Protein AF-B4NRU0-F1 (afdb_monomer_lite)

Radius of gyration: 22.28 Å; chains: 1; bounding box: 94×31×50 Å

Sequence (191 aa):
MWLRQSSGGGVASAGHGGPLRQRPIDAATDCDPRACYDSFCKHWQQAFEIIQHSAPPSHDDVLGVVSHLDYMVTLLLVELHHCNKVSLPAAEASGPPAAPCLEFLLSENLLDKLYEWACTTGRYANAVRLEQLKLYELLVSHSRHQLLCHEPFLRPLLKILASSQGEIFPPDLEKRLVILLNQLRKCRSRY

Foldseek 3Di:
DDDDDDDDDDDDDDDDDDDPDDDPCVVLVPDDLVVLLVLLVVLLVQLVVLLVVPQPHDPVSLVSNLVSLVSNLVSLLSLLVVLVVVPDDDDDDDDRRDSNSVVCCQVVLSLVSLLVSLVSHPVCNLVSLLSSLVSLLSCCVRVPQVLVVGPSNVVSVVVSVVVPPPDDHDPSNVVSVVSSVVSNVVSVVVD

pLDDT: mean 77.24, std 20.52, range [31.0, 97.88]

Organism: Drosophila simulans (NCBI:txid7240)

InterPro domains:
  IPR019384 FHF complex subunit HOOK interacting protein [PF10257] (101-184)
  IPR019384 FHF complex subunit HOOK interacting protein [PTHR21705] (25-184)

Secondary structure (DSSP, 8-state):
------------------------GGGGGG--HHHHHHHHHHHHHHHHHHHHH-SSPPHHHHHHHHHHHHHHHHHHHHHHHHHHHS-S------SS---HHHHHHHHTTHHHHHHHHHTT-GGGHHHHHHHHHHHHHHHHHHHTTGGGG-HHHHHHHHHHHHHTTT----HHHHHHHHHHHHHHHHHHTT-

Structure (mmCIF, N/CA/C/O backbone):
data_AF-B4NRU0-F1
#
_entry.id   AF-B4NRU0-F1
#
loop_
_atom_site.group_PDB
_atom_site.id
_atom_site.type_symbol
_atom_site.label_atom_id
_atom_site.label_alt_id
_atom_site.label_comp_id
_atom_site.label_asym_id
_atom_site.label_entity_id
_atom_site.label_seq_id
_atom_site.pdbx_PDB_ins_code
_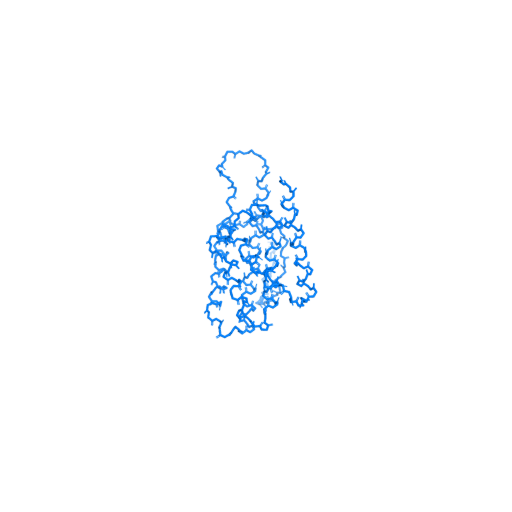atom_site.Cartn_x
_atom_site.Cartn_y
_atom_site.Cartn_z
_atom_site.occupancy
_atom_site.B_iso_or_equiv
_atom_site.auth_seq_id
_atom_site.auth_comp_id
_atom_site.auth_asym_id
_atom_site.auth_atom_id
_atom_site.pdbx_PDB_model_num
ATOM 1 N N . MET A 1 1 ? 77.067 2.730 8.718 1.00 34.84 1 MET A N 1
ATOM 2 C CA . MET A 1 1 ? 76.377 3.595 7.740 1.00 34.84 1 MET A CA 1
ATOM 3 C C . MET A 1 1 ? 74.895 3.256 7.780 1.00 34.84 1 MET A C 1
ATOM 5 O O . MET A 1 1 ? 74.555 2.121 7.498 1.00 34.84 1 MET A O 1
ATOM 9 N N . TRP A 1 2 ? 74.088 4.249 8.166 1.00 38.25 2 TRP A N 1
ATOM 10 C CA . TRP A 1 2 ? 72.630 4.387 8.019 1.00 38.25 2 TRP A CA 1
ATOM 11 C C . TRP A 1 2 ? 71.694 3.489 8.853 1.00 38.25 2 TRP A C 1
ATOM 13 O O . TRP A 1 2 ? 71.519 2.300 8.614 1.00 38.25 2 TRP A O 1
ATOM 23 N N . LEU A 1 3 ? 71.059 4.161 9.825 1.00 32.00 3 LEU A N 1
ATOM 24 C CA . LEU A 1 3 ? 69.886 3.753 10.594 1.00 32.00 3 LEU A CA 1
ATOM 25 C C . LEU A 1 3 ? 68.647 3.616 9.699 1.00 32.00 3 LEU A C 1
ATOM 27 O O . LEU A 1 3 ? 68.447 4.423 8.792 1.00 32.00 3 LEU A O 1
ATOM 31 N N . ARG A 1 4 ? 67.709 2.751 10.106 1.00 38.59 4 ARG A N 1
ATOM 32 C CA . ARG A 1 4 ? 66.280 3.006 9.889 1.00 38.59 4 ARG A CA 1
ATOM 33 C C . ARG A 1 4 ? 65.459 2.636 11.130 1.00 38.59 4 ARG A C 1
ATOM 35 O O . ARG A 1 4 ? 65.103 1.489 11.361 1.00 38.59 4 ARG A O 1
ATOM 42 N N . GLN A 1 5 ? 65.232 3.675 11.930 1.00 38.97 5 GLN A N 1
ATOM 43 C CA . GLN A 1 5 ? 64.077 3.933 12.803 1.00 38.97 5 GLN A CA 1
ATOM 44 C C . GLN A 1 5 ? 62.746 3.640 12.065 1.00 38.97 5 GLN A C 1
ATOM 46 O O . GLN A 1 5 ? 62.714 3.759 10.845 1.00 38.97 5 GLN A O 1
ATOM 51 N N . SER A 1 6 ? 61.588 3.354 12.664 1.00 34.19 6 SER A N 1
ATOM 52 C CA . SER A 1 6 ? 61.132 3.148 14.045 1.00 34.19 6 SER A CA 1
ATOM 53 C C . SER A 1 6 ? 59.662 2.683 13.979 1.00 34.19 6 SER A C 1
ATOM 55 O O . SER A 1 6 ? 58.989 2.897 12.973 1.00 34.19 6 SER A O 1
ATOM 57 N N . SER A 1 7 ? 59.178 2.169 15.113 1.00 35.94 7 SER A N 1
ATOM 58 C CA . SER A 1 7 ? 57.799 2.265 15.620 1.00 35.94 7 SER A CA 1
ATOM 59 C C . SER A 1 7 ? 56.694 1.453 14.941 1.00 35.94 7 SER A C 1
ATOM 61 O O . SER A 1 7 ? 55.926 1.960 14.129 1.00 35.94 7 SER A O 1
ATOM 63 N N . GLY A 1 8 ? 56.508 0.227 15.439 1.00 34.75 8 GLY A N 1
ATOM 64 C CA . GLY A 1 8 ? 55.181 -0.374 15.564 1.00 34.75 8 GLY A CA 1
ATOM 65 C C . GLY A 1 8 ? 54.517 0.132 16.847 1.00 34.75 8 GLY A C 1
ATOM 66 O O . GLY A 1 8 ? 54.960 -0.203 17.943 1.00 34.75 8 GLY A O 1
ATOM 67 N N . GLY A 1 9 ? 53.490 0.969 16.705 1.00 31.00 9 GLY A N 1
ATOM 68 C CA . GLY A 1 9 ? 52.591 1.387 17.783 1.00 31.00 9 GLY A CA 1
ATOM 69 C C . GLY A 1 9 ? 51.234 0.717 17.593 1.00 31.00 9 GLY A C 1
ATOM 70 O O . GLY A 1 9 ? 50.692 0.736 16.491 1.00 31.00 9 GLY A O 1
ATOM 71 N N . GLY A 1 10 ? 50.738 0.061 18.640 1.00 31.47 10 GLY A N 1
ATOM 72 C CA . GLY A 1 10 ? 49.525 -0.747 18.593 1.00 31.47 10 GLY A CA 1
ATOM 73 C C . GLY A 1 10 ? 48.213 -0.017 18.902 1.00 31.47 10 GLY A C 1
ATOM 74 O O . GLY A 1 10 ? 48.148 1.204 18.994 1.00 31.47 10 GLY A O 1
ATOM 75 N N . VAL A 1 11 ? 47.235 -0.882 19.195 1.00 35.06 11 VAL A N 1
ATOM 76 C CA . VAL A 1 11 ? 45.976 -0.701 19.942 1.00 35.06 11 VAL A CA 1
ATOM 77 C C . VAL A 1 11 ? 44.810 -0.016 19.212 1.00 35.06 11 VAL A C 1
ATOM 79 O O . VAL A 1 11 ? 44.842 1.175 18.943 1.00 35.06 11 VAL A O 1
ATOM 82 N N . ALA A 1 12 ? 43.719 -0.762 18.992 1.00 32.97 12 ALA A N 1
ATOM 83 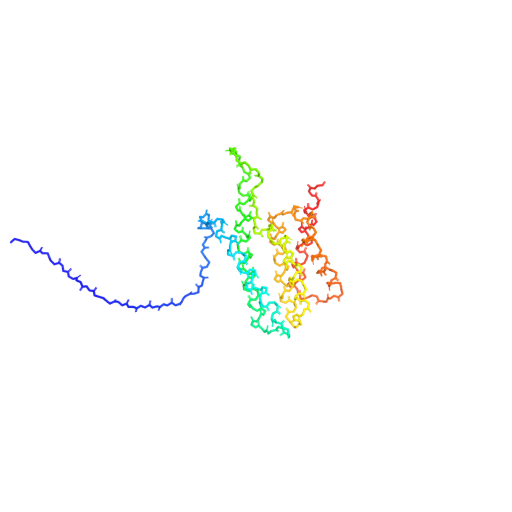C CA . ALA A 1 12 ? 42.468 -0.643 19.764 1.00 32.97 12 ALA A CA 1
ATOM 84 C C . ALA A 1 12 ? 41.243 -1.126 18.966 1.00 32.97 12 ALA A C 1
ATOM 86 O O . ALA A 1 12 ? 40.972 -0.684 17.854 1.00 32.97 12 ALA A O 1
ATOM 87 N N . SER A 1 13 ? 40.477 -2.015 19.598 1.00 43.97 13 SER A N 1
ATOM 88 C CA . SER A 1 13 ? 39.086 -2.310 19.263 1.00 43.97 13 SER A CA 1
ATOM 89 C C . SER A 1 13 ? 38.200 -1.145 19.714 1.00 43.97 13 SER A C 1
ATOM 91 O O . SER A 1 13 ? 38.361 -0.662 20.834 1.00 43.97 13 SER A O 1
ATOM 93 N N . ALA A 1 14 ? 37.252 -0.728 18.877 1.00 34.91 14 ALA A N 1
ATOM 94 C CA . ALA A 1 14 ? 36.105 0.074 19.289 1.00 34.91 14 ALA A CA 1
ATOM 95 C C . ALA A 1 14 ? 34.955 -0.151 18.297 1.00 34.91 14 ALA A C 1
ATOM 97 O O . ALA A 1 14 ? 34.953 0.384 17.190 1.00 34.91 14 ALA A O 1
ATOM 98 N N . GLY A 1 15 ? 33.966 -0.953 18.698 1.00 42.38 15 GLY A N 1
ATOM 99 C CA . GLY A 1 15 ? 32.638 -0.872 18.099 1.00 42.38 15 GLY A CA 1
ATOM 100 C C . GLY A 1 15 ? 32.006 0.469 18.450 1.00 42.38 15 GLY A C 1
ATOM 101 O O . GLY A 1 15 ? 32.271 0.973 19.534 1.00 42.38 15 GLY A O 1
ATOM 102 N N . HIS A 1 16 ? 31.186 1.026 17.563 1.00 36.28 16 HIS A N 1
ATOM 103 C CA . HIS A 1 16 ? 30.182 2.043 17.883 1.00 36.28 16 HIS A CA 1
ATOM 104 C C . HIS A 1 16 ? 29.057 1.954 16.850 1.00 36.28 16 HIS A C 1
ATOM 106 O O . HIS A 1 16 ? 29.268 2.166 15.656 1.00 36.28 16 HIS A O 1
ATOM 112 N N . GLY A 1 17 ? 27.856 1.635 17.338 1.00 45.03 17 GLY A N 1
ATOM 113 C CA . GLY A 1 17 ? 26.619 1.927 16.635 1.00 45.03 17 GLY A CA 1
ATOM 114 C C . GLY A 1 17 ? 26.490 3.437 16.448 1.00 45.03 17 GLY A C 1
ATOM 115 O O . GLY A 1 17 ? 26.715 4.212 17.376 1.00 45.03 17 GLY A O 1
ATOM 116 N N . GLY A 1 18 ? 26.149 3.843 15.230 1.00 32.44 18 GLY A N 1
ATOM 117 C CA . GLY A 1 18 ? 25.827 5.215 14.867 1.00 32.44 18 GLY A CA 1
ATOM 118 C C . GLY A 1 18 ? 24.606 5.223 13.945 1.00 32.44 18 GLY A C 1
ATOM 119 O O . GLY A 1 18 ? 24.399 4.253 13.212 1.00 32.44 18 GLY A O 1
ATOM 120 N N . PRO A 1 19 ? 23.771 6.275 13.999 1.00 39.84 19 PRO A N 1
ATOM 121 C CA . PRO A 1 19 ? 22.494 6.325 13.300 1.00 39.84 19 PRO A CA 1
ATOM 122 C C . PRO A 1 19 ? 22.706 6.286 11.784 1.00 39.84 19 PRO A C 1
ATOM 124 O O . PRO A 1 19 ? 23.656 6.882 11.270 1.00 39.84 19 PRO A O 1
ATOM 127 N N . LEU A 1 20 ? 21.808 5.585 11.083 1.00 47.69 20 LEU A N 1
ATOM 128 C CA . LEU A 1 20 ? 21.742 5.467 9.625 1.00 47.69 20 LEU A CA 1
ATOM 129 C C .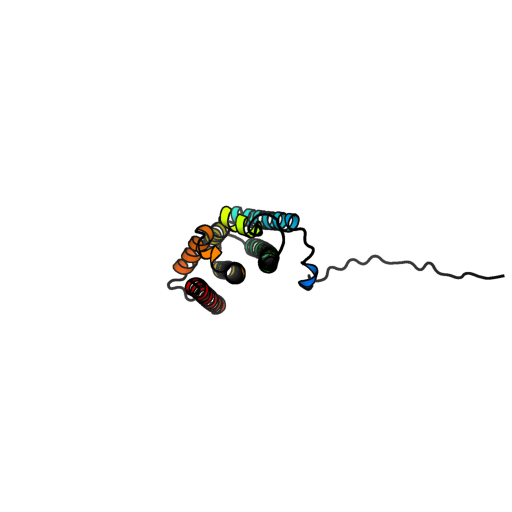 LEU A 1 20 ? 21.683 6.858 8.981 1.00 47.69 20 LEU A C 1
ATOM 131 O O . LEU A 1 20 ? 20.624 7.442 8.762 1.00 47.69 20 LEU A O 1
ATOM 135 N N . ARG A 1 21 ? 22.860 7.411 8.696 1.00 43.97 21 ARG A N 1
ATOM 136 C CA . ARG A 1 21 ? 23.028 8.649 7.954 1.00 43.97 21 ARG A CA 1
ATOM 137 C C . ARG A 1 21 ? 22.712 8.337 6.494 1.00 43.97 21 ARG A C 1
ATOM 139 O O . ARG A 1 21 ? 23.472 7.622 5.843 1.00 43.97 21 ARG A O 1
ATOM 146 N N . GLN A 1 22 ? 21.576 8.850 6.019 1.00 52.84 22 GLN A N 1
ATOM 147 C CA . GLN A 1 22 ? 21.137 8.797 4.624 1.00 52.84 22 GLN A CA 1
ATOM 148 C C . GLN A 1 22 ? 22.321 9.112 3.702 1.00 52.84 22 GLN A C 1
ATOM 150 O O . GLN A 1 22 ? 22.848 10.229 3.700 1.00 52.84 22 GLN A O 1
ATOM 155 N N . ARG A 1 23 ? 22.792 8.094 2.974 1.00 44.03 23 ARG A N 1
ATOM 156 C CA . ARG A 1 23 ? 23.810 8.276 1.940 1.00 44.03 23 ARG A CA 1
ATOM 157 C C . ARG A 1 23 ? 23.182 9.062 0.783 1.00 44.03 23 ARG A C 1
ATOM 159 O O . ARG A 1 23 ? 22.030 8.788 0.446 1.00 44.03 23 ARG A O 1
ATOM 166 N N . PRO A 1 24 ? 23.910 10.019 0.181 1.00 43.22 24 PRO A N 1
ATOM 167 C CA . PRO A 1 24 ? 23.433 10.737 -0.992 1.00 43.22 24 PRO A CA 1
ATOM 168 C C . PRO A 1 24 ? 23.068 9.750 -2.103 1.00 43.22 24 PRO A C 1
ATOM 170 O O . PRO A 1 24 ? 23.788 8.779 -2.341 1.00 43.22 24 PRO A O 1
ATOM 173 N N . ILE A 1 25 ? 21.951 10.030 -2.771 1.00 52.16 25 ILE A N 1
ATOM 174 C CA . ILE A 1 25 ? 21.332 9.236 -3.846 1.00 52.16 25 ILE A CA 1
ATOM 175 C C . ILE A 1 25 ? 22.312 8.944 -5.004 1.00 52.16 25 ILE A C 1
ATOM 177 O O . ILE A 1 25 ? 22.124 7.978 -5.736 1.00 52.16 25 ILE A O 1
ATOM 181 N N . ASP A 1 26 ? 23.408 9.697 -5.120 1.00 43.38 26 ASP A N 1
ATOM 182 C CA . ASP A 1 26 ? 24.428 9.531 -6.163 1.00 43.38 26 ASP A CA 1
ATOM 183 C C . ASP A 1 26 ? 25.183 8.186 -6.105 1.00 43.38 26 ASP A C 1
ATOM 185 O O . ASP A 1 26 ? 25.704 7.730 -7.120 1.00 43.38 26 ASP A O 1
ATOM 189 N N . ALA A 1 27 ? 25.202 7.505 -4.951 1.00 44.69 27 ALA A N 1
ATOM 190 C CA . ALA A 1 27 ? 25.769 6.156 -4.820 1.00 44.69 27 ALA A CA 1
ATOM 191 C C . ALA A 1 27 ? 24.772 5.023 -5.153 1.00 44.69 27 ALA A C 1
ATOM 193 O O . ALA A 1 27 ? 25.169 3.863 -5.207 1.00 44.69 27 ALA A O 1
ATOM 194 N N . ALA A 1 28 ? 23.483 5.331 -5.350 1.00 50.19 28 ALA A N 1
ATOM 195 C CA . ALA A 1 28 ? 22.441 4.331 -5.619 1.00 50.19 28 ALA A CA 1
ATOM 196 C C . ALA A 1 28 ? 22.407 3.862 -7.086 1.00 50.19 28 ALA A C 1
ATOM 198 O O . ALA A 1 28 ? 21.690 2.920 -7.416 1.00 50.19 28 ALA A O 1
ATOM 199 N N . THR A 1 29 ? 23.194 4.496 -7.958 1.00 53.91 29 THR A N 1
ATOM 200 C CA . THR A 1 29 ? 23.280 4.164 -9.388 1.00 53.91 29 THR A CA 1
ATOM 201 C C . THR A 1 29 ? 24.030 2.857 -9.689 1.00 53.91 29 THR A C 1
ATOM 203 O O . THR A 1 29 ? 24.015 2.426 -10.835 1.00 53.91 29 THR A O 1
ATOM 206 N N . ASP A 1 30 ? 24.636 2.219 -8.678 1.00 56.62 30 ASP A N 1
ATOM 207 C CA . ASP A 1 30 ? 25.422 0.972 -8.792 1.00 56.62 30 ASP A CA 1
ATOM 208 C C . ASP A 1 30 ? 24.792 -0.229 -8.052 1.00 56.62 30 ASP A C 1
ATOM 210 O O . ASP A 1 30 ? 25.444 -1.247 -7.809 1.00 56.62 30 ASP A O 1
ATOM 214 N N . CYS A 1 31 ? 23.522 -0.141 -7.645 1.00 65.00 31 CYS A N 1
ATOM 215 C CA . CYS A 1 31 ? 22.842 -1.290 -7.048 1.00 65.00 31 CYS A CA 1
ATOM 216 C C . CYS A 1 31 ? 22.443 -2.313 -8.121 1.00 65.00 31 CYS A C 1
ATOM 218 O O . CYS A 1 31 ? 21.756 -1.970 -9.081 1.00 65.00 31 CYS A O 1
ATOM 220 N N . ASP A 1 32 ? 22.829 -3.579 -7.918 1.00 82.12 32 ASP A N 1
ATOM 221 C CA . ASP A 1 32 ? 22.379 -4.708 -8.739 1.00 82.12 32 ASP A CA 1
ATOM 222 C C . ASP A 1 32 ? 20.834 -4.781 -8.746 1.00 82.12 32 ASP A C 1
ATOM 224 O O . ASP A 1 32 ? 20.235 -5.017 -7.688 1.00 82.12 32 ASP A O 1
ATOM 228 N N . PRO A 1 33 ? 20.168 -4.607 -9.909 1.00 81.75 33 PRO A N 1
ATOM 229 C CA . PRO A 1 33 ? 18.709 -4.636 -10.008 1.00 81.75 33 PRO A CA 1
ATOM 230 C C . PRO A 1 33 ? 18.095 -5.943 -9.499 1.00 81.75 33 PRO A C 1
ATOM 232 O O . PRO A 1 33 ? 17.006 -5.931 -8.922 1.00 81.75 33 PRO A O 1
ATOM 235 N N . ARG A 1 34 ? 18.803 -7.071 -9.666 1.00 85.81 34 ARG A N 1
ATOM 236 C CA . ARG A 1 34 ? 18.356 -8.381 -9.175 1.00 85.81 34 ARG A CA 1
ATOM 237 C C . ARG A 1 34 ? 18.328 -8.397 -7.648 1.00 85.81 34 ARG A C 1
ATOM 239 O O . ARG A 1 34 ? 17.326 -8.789 -7.056 1.00 85.81 34 ARG A O 1
ATOM 246 N N . ALA A 1 35 ? 19.390 -7.902 -7.014 1.00 89.19 35 ALA A N 1
ATOM 247 C CA . ALA A 1 35 ? 19.468 -7.787 -5.562 1.00 89.19 35 ALA A CA 1
ATOM 248 C C . ALA A 1 35 ? 18.417 -6.818 -4.988 1.00 89.19 35 ALA A C 1
ATOM 250 O O . ALA A 1 35 ? 17.847 -7.100 -3.932 1.00 89.19 35 ALA A O 1
ATOM 251 N N . CYS A 1 36 ? 18.121 -5.706 -5.677 1.00 90.56 36 CYS A N 1
ATOM 252 C CA . CYS A 1 36 ? 17.043 -4.790 -5.287 1.00 90.56 36 CYS A CA 1
ATOM 253 C C . CYS A 1 36 ? 15.682 -5.492 -5.267 1.00 90.56 36 CYS A C 1
ATOM 255 O O . CYS A 1 36 ? 14.964 -5.400 -4.269 1.00 90.56 36 CYS A O 1
ATOM 257 N N . TYR A 1 37 ? 15.359 -6.229 -6.331 1.00 92.19 37 TYR A N 1
ATOM 258 C CA . TYR A 1 37 ? 14.120 -6.996 -6.423 1.00 92.19 37 TYR A CA 1
ATOM 259 C C . TYR A 1 37 ? 14.016 -8.075 -5.337 1.00 92.19 37 TYR A C 1
ATOM 261 O O . TYR A 1 37 ? 13.003 -8.167 -4.641 1.00 92.19 37 TYR A O 1
ATOM 269 N N . ASP A 1 38 ? 15.080 -8.851 -5.125 1.00 94.00 38 ASP A N 1
ATOM 270 C CA . ASP A 1 38 ? 15.093 -9.892 -4.095 1.00 94.00 38 ASP A CA 1
ATOM 271 C C . ASP A 1 38 ? 14.919 -9.288 -2.689 1.00 94.00 38 ASP A C 1
ATOM 273 O O . ASP A 1 38 ? 14.222 -9.851 -1.842 1.00 94.00 38 ASP A O 1
ATOM 277 N N . SER A 1 39 ? 15.523 -8.122 -2.432 1.00 95.81 39 SER A N 1
ATOM 278 C CA . SER A 1 39 ? 15.346 -7.388 -1.174 1.00 95.81 39 SER A CA 1
ATOM 279 C C . SER A 1 39 ? 13.917 -6.873 -1.009 1.00 95.81 39 SER A C 1
ATOM 281 O O . SER A 1 39 ? 13.371 -6.936 0.092 1.00 95.81 39 SER A O 1
ATOM 283 N N . PHE A 1 40 ? 13.295 -6.397 -2.089 1.00 95.62 40 PHE A N 1
ATOM 284 C CA . PHE A 1 40 ? 11.908 -5.937 -2.083 1.00 95.62 40 PHE A CA 1
ATOM 285 C C . PHE A 1 40 ? 10.955 -7.079 -1.716 1.00 95.62 40 PHE A C 1
ATOM 287 O O . PHE A 1 40 ? 10.137 -6.936 -0.806 1.00 95.62 40 PHE A O 1
ATOM 294 N N . CYS A 1 41 ? 11.133 -8.241 -2.350 1.00 96.44 41 CYS A N 1
ATOM 295 C CA . CYS A 1 41 ? 10.353 -9.444 -2.063 1.00 96.44 41 CYS A CA 1
ATOM 296 C C . CYS A 1 41 ? 10.517 -9.898 -0.607 1.00 96.44 41 CYS A C 1
ATOM 298 O O . CYS A 1 41 ? 9.530 -10.223 0.050 1.00 96.44 41 CYS A O 1
ATOM 300 N N . LYS A 1 42 ? 11.748 -9.875 -0.074 1.00 97.38 42 LYS A N 1
ATOM 301 C CA . LYS A 1 42 ? 12.025 -10.238 1.327 1.00 97.38 42 LYS A CA 1
ATOM 302 C C . LYS A 1 42 ? 11.355 -9.292 2.317 1.00 97.38 42 LYS A C 1
ATOM 304 O O . LYS A 1 42 ? 10.760 -9.762 3.280 1.00 97.38 42 LYS A O 1
ATOM 309 N N . HIS A 1 43 ? 11.419 -7.981 2.089 1.00 97.56 43 HIS A N 1
ATOM 310 C CA . HIS A 1 43 ? 10.748 -7.024 2.970 1.00 97.56 43 HIS A CA 1
ATOM 311 C C . HIS A 1 43 ? 9.232 -7.183 2.943 1.00 97.56 43 HIS A C 1
ATOM 313 O O . HIS A 1 43 ? 8.608 -7.139 4.002 1.00 97.56 43 HIS A O 1
ATOM 319 N N . TRP A 1 44 ? 8.648 -7.439 1.768 1.00 97.38 44 TRP A N 1
ATOM 320 C CA . TRP A 1 44 ? 7.230 -7.766 1.700 1.00 97.38 44 TRP A CA 1
ATOM 321 C C . TRP A 1 44 ? 6.907 -9.047 2.471 1.00 97.38 44 TRP A C 1
ATOM 323 O O . TRP A 1 44 ? 5.960 -9.060 3.251 1.00 97.38 44 TRP A O 1
ATOM 333 N N . GLN A 1 45 ? 7.697 -10.107 2.290 1.00 97.75 45 GLN A N 1
ATOM 334 C CA . GLN A 1 45 ? 7.497 -11.366 3.001 1.00 97.75 45 GLN A CA 1
ATOM 335 C C . GLN A 1 45 ? 7.510 -11.152 4.522 1.00 97.75 45 GLN A C 1
ATOM 337 O O . GLN A 1 45 ? 6.586 -11.587 5.200 1.00 97.75 45 GLN A O 1
ATOM 342 N N . GLN A 1 46 ? 8.501 -10.428 5.045 1.00 97.88 46 GLN A N 1
ATOM 343 C CA . GLN A 1 46 ? 8.611 -10.129 6.476 1.00 97.88 46 GLN A CA 1
ATOM 344 C C . GLN A 1 46 ? 7.425 -9.299 6.987 1.00 97.88 46 GLN A C 1
ATOM 346 O O . GLN A 1 46 ? 6.847 -9.616 8.025 1.00 97.88 46 GLN A O 1
ATOM 351 N N . ALA A 1 47 ? 7.016 -8.266 6.244 1.00 96.62 47 ALA A N 1
ATOM 352 C CA . ALA A 1 47 ? 5.830 -7.483 6.580 1.00 96.62 47 ALA A CA 1
ATOM 353 C C . ALA A 1 47 ? 4.565 -8.354 6.591 1.00 96.62 47 ALA A C 1
ATOM 355 O O . ALA A 1 47 ? 3.745 -8.255 7.501 1.00 96.62 47 ALA A O 1
ATOM 356 N N . PHE A 1 48 ? 4.413 -9.227 5.596 1.00 96.50 48 PHE A N 1
ATOM 357 C CA . PHE A 1 48 ? 3.242 -10.079 5.457 1.00 96.50 48 PHE A CA 1
ATOM 358 C C . PHE A 1 48 ? 3.182 -11.169 6.532 1.00 96.50 48 PHE A C 1
ATOM 360 O O . PHE A 1 48 ? 2.105 -11.448 7.052 1.00 96.50 48 PHE A O 1
ATOM 367 N N . GLU A 1 49 ? 4.326 -11.723 6.935 1.00 97.12 49 GLU A N 1
ATOM 368 C CA . GLU A 1 49 ? 4.418 -12.629 8.082 1.00 97.12 49 GLU A CA 1
ATOM 369 C C . GLU A 1 49 ? 3.917 -11.944 9.361 1.00 97.12 49 GLU A C 1
ATOM 371 O O . GLU A 1 49 ? 3.102 -12.525 10.078 1.00 97.12 49 GLU A O 1
ATOM 376 N N . ILE A 1 50 ? 4.302 -10.687 9.617 1.00 96.31 50 ILE A N 1
ATOM 377 C CA . ILE A 1 50 ? 3.772 -9.918 10.756 1.00 96.31 50 ILE A CA 1
ATOM 378 C C . ILE A 1 50 ? 2.256 -9.726 10.612 1.00 96.31 50 ILE A C 1
ATOM 380 O O . ILE A 1 50 ? 1.511 -10.006 11.551 1.00 96.31 50 ILE A O 1
ATOM 384 N N . ILE A 1 51 ? 1.776 -9.308 9.435 1.00 95.19 51 ILE A N 1
ATOM 385 C CA . ILE A 1 51 ? 0.345 -9.098 9.140 1.00 95.19 51 ILE A CA 1
ATOM 386 C C . ILE A 1 51 ? -0.490 -10.350 9.441 1.00 95.19 51 ILE A C 1
ATOM 388 O O . ILE A 1 51 ? -1.560 -10.246 10.036 1.00 95.19 51 ILE A O 1
ATOM 392 N N . GLN A 1 52 ? -0.005 -11.533 9.062 1.00 93.94 52 GLN A N 1
ATOM 393 C CA . GLN A 1 52 ? -0.735 -12.791 9.241 1.00 93.94 52 GLN A CA 1
ATOM 394 C C . GLN A 1 52 ? -0.822 -13.250 10.701 1.00 93.94 52 GLN A C 1
ATOM 396 O O . GLN A 1 52 ? -1.784 -13.925 11.066 1.00 93.94 52 GLN A O 1
ATOM 401 N N . HIS A 1 53 ? 0.156 -12.892 11.535 1.00 91.75 53 HIS A N 1
ATOM 402 C CA . HIS A 1 53 ? 0.231 -13.348 12.926 1.00 91.75 53 HIS A CA 1
ATOM 403 C C . HIS A 1 53 ? -0.256 -12.302 13.942 1.00 91.75 53 HIS A C 1
ATOM 405 O O . HIS A 1 53 ? -0.300 -12.585 15.139 1.00 91.75 53 HIS A O 1
ATOM 411 N N . SER A 1 54 ? -0.653 -11.110 13.489 1.00 82.81 54 SER A N 1
ATOM 412 C CA . SER A 1 54 ? -1.007 -9.981 14.352 1.00 82.81 54 SER A CA 1
ATOM 413 C C . SER A 1 54 ? -2.527 -9.756 14.419 1.00 82.81 54 SER A C 1
ATOM 415 O O . SER A 1 54 ? -3.112 -9.015 13.631 1.00 82.81 54 SER A O 1
ATOM 417 N N . ALA A 1 55 ? -3.197 -10.397 15.390 1.00 84.31 55 ALA A N 1
ATOM 418 C CA . ALA A 1 55 ? -4.636 -10.222 15.629 1.00 84.31 55 ALA A CA 1
ATOM 419 C C . ALA A 1 55 ? -5.013 -10.294 17.133 1.00 84.31 55 ALA A C 1
ATOM 421 O O . ALA A 1 55 ? -5.124 -11.397 17.674 1.00 84.31 55 ALA A O 1
ATOM 422 N N . PRO A 1 56 ? -5.272 -9.151 17.813 1.00 84.94 56 PRO A N 1
ATOM 423 C CA . PRO A 1 56 ? -5.108 -7.772 17.338 1.00 84.94 56 PRO A CA 1
ATOM 424 C C . PRO A 1 56 ? -3.623 -7.365 17.267 1.00 84.94 56 PRO A C 1
ATOM 426 O O . PRO A 1 56 ? -2.834 -7.821 18.096 1.00 84.94 56 PRO A O 1
ATOM 429 N N . PRO A 1 57 ? -3.230 -6.489 16.327 1.00 90.75 57 PRO A N 1
ATOM 430 C CA . PRO A 1 57 ? -1.840 -6.069 16.196 1.00 90.75 57 PRO A CA 1
ATOM 431 C C . PRO A 1 57 ? -1.376 -5.210 17.376 1.00 90.75 57 PRO A C 1
ATOM 433 O O . PRO A 1 57 ? -2.060 -4.280 17.823 1.00 90.75 57 PRO A O 1
ATOM 436 N N . SER A 1 58 ? -0.180 -5.519 17.873 1.00 93.44 58 SER A N 1
ATOM 437 C CA . SER A 1 58 ? 0.525 -4.728 18.876 1.00 93.44 58 SER A CA 1
ATOM 438 C C . SER A 1 58 ? 1.154 -3.473 18.258 1.00 93.44 58 SER A C 1
ATOM 440 O O . SER A 1 58 ? 1.139 -3.259 17.047 1.00 93.44 58 SER A O 1
ATOM 442 N N . HIS A 1 59 ? 1.697 -2.597 19.106 1.00 93.50 59 HIS A N 1
ATOM 443 C CA . HIS A 1 59 ? 2.448 -1.428 18.635 1.00 93.50 59 HIS A CA 1
ATOM 444 C C . HIS A 1 59 ? 3.664 -1.837 17.798 1.00 93.50 59 HIS A C 1
ATOM 446 O O . HIS A 1 59 ? 3.929 -1.243 16.755 1.00 93.50 59 HIS A O 1
ATOM 452 N N . ASP A 1 60 ? 4.371 -2.867 18.256 1.00 95.06 60 ASP A N 1
ATOM 453 C CA . ASP A 1 60 ? 5.616 -3.318 17.647 1.00 95.06 60 ASP A CA 1
ATOM 454 C C . ASP A 1 60 ? 5.352 -4.014 16.309 1.00 95.06 60 ASP A C 1
ATOM 456 O O . ASP A 1 60 ? 6.116 -3.816 15.369 1.00 95.06 60 ASP A O 1
ATOM 460 N N . ASP A 1 61 ? 4.218 -4.713 16.176 1.00 95.12 61 ASP A N 1
ATOM 461 C CA . ASP A 1 61 ? 3.773 -5.272 14.893 1.00 95.12 61 ASP A CA 1
ATOM 462 C C . ASP A 1 61 ? 3.549 -4.161 13.862 1.00 95.12 61 ASP A C 1
ATOM 464 O O . ASP A 1 61 ? 4.024 -4.243 12.728 1.00 95.12 61 ASP A O 1
ATOM 468 N N . VAL A 1 62 ? 2.868 -3.080 14.264 1.00 94.69 62 VAL A N 1
ATOM 469 C CA . VAL A 1 62 ? 2.613 -1.943 13.372 1.00 94.69 62 VAL A CA 1
ATOM 470 C C . VAL A 1 62 ? 3.914 -1.267 12.958 1.00 94.69 62 VAL A C 1
ATOM 472 O O . VAL A 1 62 ? 4.108 -1.001 11.772 1.00 94.69 62 VAL A O 1
ATOM 475 N N . LEU A 1 63 ? 4.824 -1.026 13.903 1.00 94.56 63 LEU A N 1
ATOM 476 C CA . LEU A 1 63 ? 6.136 -0.463 13.590 1.00 94.56 63 LEU A CA 1
ATOM 477 C C . LEU A 1 63 ? 6.961 -1.377 12.679 1.00 94.56 63 LEU A C 1
ATOM 479 O O . LEU A 1 63 ? 7.624 -0.880 11.770 1.00 94.56 63 LEU A O 1
ATOM 483 N N . GLY A 1 64 ? 6.907 -2.692 12.893 1.00 95.69 64 GLY A N 1
ATOM 484 C CA . GLY A 1 64 ? 7.590 -3.675 12.058 1.00 95.69 64 GLY A CA 1
ATOM 485 C C . GLY A 1 64 ? 7.112 -3.619 10.609 1.00 95.69 64 GLY A C 1
ATOM 486 O O . GLY A 1 64 ? 7.929 -3.496 9.695 1.00 95.69 64 GLY A O 1
ATOM 487 N N . VAL A 1 65 ? 5.793 -3.615 10.394 1.00 95.56 65 VAL A N 1
ATOM 488 C CA . VAL A 1 65 ? 5.211 -3.488 9.049 1.00 95.56 65 VAL A CA 1
ATOM 489 C C . VAL A 1 65 ? 5.591 -2.153 8.410 1.00 95.56 65 VAL A C 1
ATOM 491 O O . VAL A 1 65 ? 6.077 -2.146 7.283 1.00 95.56 65 VAL A O 1
ATOM 494 N N . VAL A 1 66 ? 5.432 -1.028 9.118 1.00 93.38 66 VAL A N 1
ATOM 495 C CA . VAL A 1 66 ? 5.777 0.306 8.588 1.00 93.38 66 VAL A CA 1
ATOM 496 C C . VAL A 1 66 ? 7.255 0.396 8.201 1.00 93.38 66 VAL A C 1
ATOM 498 O O . VAL A 1 66 ? 7.570 0.867 7.113 1.00 93.38 66 VAL A O 1
ATOM 501 N N . SER A 1 67 ? 8.154 -0.131 9.033 1.00 95.19 67 SER A N 1
ATOM 502 C CA . SER A 1 67 ? 9.593 -0.173 8.748 1.00 95.19 67 SER A CA 1
ATOM 503 C C . SER A 1 67 ? 9.898 -0.943 7.459 1.00 95.19 67 SER A C 1
ATOM 505 O O . SER A 1 67 ? 10.621 -0.461 6.586 1.00 95.19 67 SER A O 1
ATOM 507 N N . HIS A 1 68 ? 9.296 -2.123 7.280 1.00 95.25 68 HIS A N 1
ATOM 508 C CA . HIS A 1 68 ? 9.453 -2.893 6.047 1.00 95.25 68 HIS A CA 1
ATOM 509 C C . HIS A 1 68 ? 8.867 -2.181 4.822 1.00 95.25 68 HIS A C 1
ATOM 511 O O . HIS A 1 68 ? 9.481 -2.217 3.753 1.00 95.25 68 HIS A O 1
ATOM 517 N N . LEU A 1 69 ? 7.740 -1.481 4.974 1.00 93.69 69 LEU A N 1
ATOM 518 C CA . LEU A 1 69 ? 7.172 -0.656 3.908 1.00 93.69 69 LEU A CA 1
ATOM 519 C C . LEU A 1 69 ? 8.097 0.503 3.520 1.00 93.69 69 LEU A C 1
ATOM 521 O O . LEU A 1 69 ? 8.257 0.754 2.328 1.00 93.69 69 LEU A O 1
ATOM 525 N N . ASP A 1 70 ? 8.764 1.158 4.471 1.00 92.06 70 ASP A N 1
ATOM 526 C CA . ASP A 1 70 ? 9.733 2.225 4.179 1.00 92.06 70 ASP A CA 1
ATOM 527 C C . ASP A 1 70 ? 10.924 1.711 3.349 1.00 92.06 70 ASP A C 1
ATOM 529 O O . ASP A 1 70 ? 11.358 2.358 2.384 1.00 92.06 70 ASP A O 1
ATOM 533 N N . TYR A 1 71 ? 11.431 0.513 3.662 1.00 93.69 71 TYR A N 1
ATOM 534 C CA . TYR A 1 71 ? 12.464 -0.132 2.846 1.00 93.69 71 TYR A CA 1
ATOM 535 C C . TYR A 1 71 ? 11.952 -0.473 1.442 1.00 93.69 71 TYR A C 1
ATOM 537 O O . TYR A 1 71 ? 12.626 -0.178 0.453 1.00 93.69 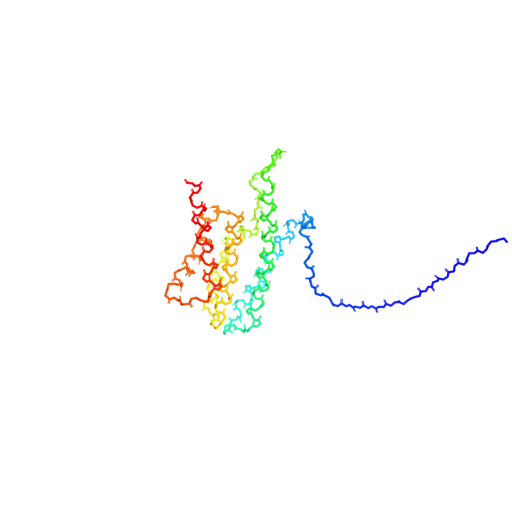71 TYR A O 1
ATOM 545 N N . MET A 1 72 ? 10.744 -1.034 1.330 1.00 94.31 72 MET A N 1
ATOM 546 C CA . MET A 1 72 ? 10.109 -1.325 0.039 1.00 94.31 72 MET A CA 1
ATOM 547 C C . MET A 1 72 ? 9.917 -0.064 -0.810 1.00 94.31 72 MET A C 1
ATOM 549 O O . MET A 1 72 ? 10.219 -0.070 -2.001 1.00 94.31 72 MET A O 1
ATOM 553 N N . VAL A 1 73 ? 9.461 1.030 -0.199 1.00 91.69 73 VAL A N 1
ATOM 554 C CA . VAL A 1 73 ? 9.298 2.337 -0.847 1.00 91.69 73 VAL A CA 1
ATOM 555 C C . VAL A 1 73 ? 10.636 2.859 -1.362 1.00 91.69 73 VAL A C 1
ATOM 557 O O . VAL A 1 73 ? 10.710 3.351 -2.487 1.00 91.69 73 VAL A O 1
ATOM 560 N N . THR A 1 74 ? 11.703 2.721 -0.573 1.00 91.50 74 THR A N 1
ATOM 561 C CA . THR A 1 74 ? 13.054 3.126 -0.983 1.00 91.50 74 THR A CA 1
ATOM 562 C C . THR A 1 74 ? 13.518 2.343 -2.213 1.00 91.50 74 THR A C 1
ATOM 564 O O . THR A 1 74 ? 14.016 2.938 -3.166 1.00 91.50 74 THR A O 1
ATOM 567 N N . LEU A 1 75 ? 13.309 1.023 -2.228 1.00 91.94 75 LEU A N 1
ATOM 568 C CA . LEU A 1 75 ? 13.670 0.160 -3.357 1.00 91.94 75 LEU A CA 1
ATOM 569 C C . LEU A 1 75 ? 12.843 0.475 -4.614 1.00 91.94 75 LEU A C 1
ATOM 571 O O . LEU A 1 75 ? 13.412 0.609 -5.697 1.00 91.94 75 LEU A O 1
ATOM 575 N N . LEU A 1 76 ? 11.530 0.687 -4.467 1.00 89.62 76 LEU A N 1
ATOM 576 C CA . LEU A 1 76 ? 10.657 1.141 -5.558 1.00 89.62 76 LEU A CA 1
ATOM 577 C C . LEU A 1 76 ? 11.106 2.488 -6.121 1.00 89.62 76 LEU A C 1
ATOM 579 O O . LEU A 1 76 ? 11.097 2.683 -7.331 1.00 89.62 76 LEU A O 1
ATOM 583 N N . LEU A 1 77 ? 11.509 3.429 -5.267 1.00 88.56 77 LEU A N 1
ATOM 584 C CA . LEU A 1 77 ? 11.970 4.737 -5.719 1.00 88.56 77 LEU A CA 1
ATOM 585 C C . LEU A 1 77 ? 13.246 4.626 -6.560 1.00 88.56 77 LEU A C 1
ATOM 587 O O . LEU A 1 77 ? 13.356 5.293 -7.588 1.00 88.56 77 LEU A O 1
ATOM 591 N N . VAL A 1 78 ? 14.183 3.769 -6.144 1.00 87.44 78 VAL A N 1
ATOM 592 C CA . VAL A 1 78 ? 15.407 3.478 -6.905 1.00 87.44 78 VAL A CA 1
ATOM 593 C C . VAL A 1 78 ? 15.057 2.877 -8.270 1.00 87.44 78 VAL A C 1
ATOM 595 O O . VAL A 1 78 ? 15.520 3.390 -9.289 1.00 87.44 78 VAL A O 1
ATOM 598 N N . GLU A 1 79 ? 14.193 1.858 -8.309 1.00 87.19 79 GLU A N 1
ATOM 599 C CA . GLU A 1 79 ? 13.740 1.223 -9.555 1.00 87.19 79 GLU A CA 1
ATOM 600 C C . GLU A 1 79 ? 13.070 2.232 -10.497 1.00 87.19 79 GLU A C 1
ATOM 602 O O . GLU A 1 79 ? 13.495 2.406 -11.640 1.00 87.19 7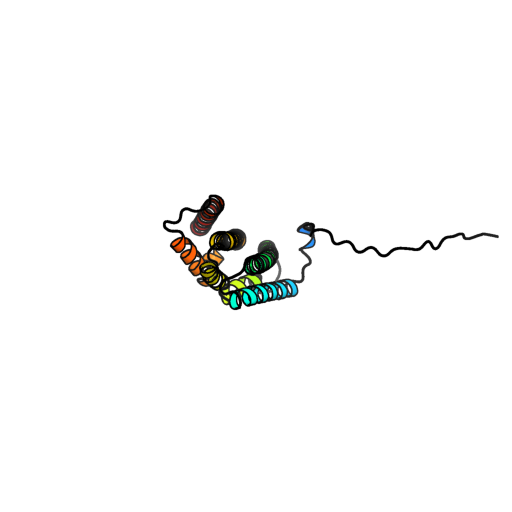9 GLU A O 1
ATOM 607 N N . LEU A 1 80 ? 12.070 2.967 -10.009 1.00 83.94 80 LEU A N 1
ATOM 608 C CA . LEU A 1 80 ? 11.310 3.911 -10.826 1.00 83.94 80 LEU A CA 1
ATOM 609 C C . LEU A 1 80 ? 12.167 5.084 -11.312 1.00 83.94 80 LEU A C 1
ATOM 611 O O . LEU A 1 80 ? 11.936 5.615 -12.401 1.00 83.94 80 LEU A O 1
ATOM 615 N N . HIS A 1 81 ? 13.169 5.501 -10.540 1.00 82.06 81 HIS A N 1
ATOM 616 C CA . HIS A 1 81 ? 14.126 6.511 -10.977 1.00 82.06 81 HIS A CA 1
ATOM 617 C C . HIS A 1 81 ? 15.036 5.989 -12.101 1.00 82.06 81 HIS A C 1
ATOM 619 O O . HIS A 1 81 ? 15.292 6.721 -13.060 1.00 82.06 81 HIS A O 1
ATOM 625 N N . HIS A 1 82 ? 15.472 4.726 -12.038 1.00 76.88 82 HIS A N 1
ATOM 626 C CA . HIS A 1 82 ? 16.229 4.090 -13.118 1.00 76.88 82 HIS A CA 1
ATOM 627 C C . HIS A 1 82 ? 15.381 3.919 -14.385 1.00 76.88 82 HIS A C 1
ATOM 629 O O . HIS A 1 82 ? 15.811 4.351 -15.455 1.00 76.88 82 HIS A O 1
ATOM 635 N N . CYS A 1 83 ? 14.148 3.416 -14.278 1.00 73.31 83 CYS A N 1
ATOM 636 C CA . CYS A 1 83 ? 13.243 3.269 -15.425 1.00 73.31 83 CYS A CA 1
ATOM 637 C C . CYS A 1 83 ? 12.942 4.615 -16.115 1.00 73.31 83 CYS A C 1
ATOM 639 O O . CYS A 1 83 ? 12.931 4.699 -17.344 1.00 73.31 83 CYS A O 1
ATOM 641 N N . ASN A 1 84 ? 12.768 5.694 -15.343 1.00 68.56 84 ASN A N 1
ATOM 642 C CA . ASN A 1 84 ? 12.544 7.035 -15.893 1.00 68.56 84 ASN A CA 1
ATOM 643 C C . ASN A 1 84 ? 13.793 7.630 -16.578 1.00 68.56 84 ASN A C 1
ATOM 645 O O . ASN A 1 84 ? 13.652 8.410 -17.520 1.00 68.56 84 ASN A O 1
ATOM 649 N N . LYS A 1 85 ? 15.010 7.263 -16.149 1.00 56.34 85 LYS A N 1
ATOM 650 C CA . LYS A 1 85 ? 16.273 7.704 -16.777 1.00 56.34 85 LYS A CA 1
ATOM 651 C C . LYS A 1 85 ? 16.608 6.964 -18.073 1.00 56.34 85 LYS A C 1
ATOM 653 O O . LYS A 1 85 ? 17.231 7.554 -18.948 1.00 56.34 85 LYS A O 1
ATOM 658 N N . VAL A 1 86 ? 16.177 5.709 -18.218 1.00 52.31 86 VAL A N 1
ATOM 659 C CA . VAL A 1 86 ? 16.427 4.870 -19.412 1.00 52.31 86 VAL A CA 1
ATOM 660 C C . VAL A 1 86 ? 15.627 5.344 -20.645 1.00 52.31 86 VAL A C 1
ATOM 662 O O . VAL A 1 86 ? 15.852 4.891 -21.762 1.00 52.31 86 VAL A O 1
ATOM 665 N N . SER A 1 87 ? 14.743 6.332 -20.489 1.00 45.19 87 SER A N 1
ATOM 666 C CA . SER A 1 87 ? 13.925 6.893 -21.571 1.00 45.19 87 SER A CA 1
ATOM 667 C C . SER A 1 87 ? 14.630 7.984 -22.409 1.00 45.19 87 SER A C 1
ATOM 669 O O . SER A 1 87 ? 13.996 8.984 -22.716 1.00 45.19 87 SER A O 1
ATOM 671 N N . LEU A 1 88 ? 15.910 7.845 -22.786 1.00 33.00 88 LEU A N 1
ATOM 672 C CA . LEU A 1 88 ? 16.589 8.677 -23.811 1.00 33.00 88 LEU A CA 1
ATOM 673 C C . LEU A 1 88 ? 17.680 7.847 -24.542 1.00 33.00 88 LEU A C 1
ATOM 675 O O . LEU A 1 88 ? 18.247 6.943 -23.938 1.00 33.00 88 LEU A O 1
ATOM 679 N N . PRO A 1 89 ? 17.936 8.086 -25.846 1.00 47.81 89 PRO A N 1
ATOM 680 C CA . PRO A 1 89 ? 17.815 7.048 -26.877 1.00 47.81 89 PRO A CA 1
ATOM 681 C C . PRO A 1 89 ? 19.129 6.389 -27.337 1.00 47.81 89 PRO A C 1
ATOM 683 O O . PRO A 1 89 ? 20.210 6.949 -27.182 1.00 47.81 89 PRO A O 1
ATOM 686 N N . ALA A 1 90 ? 18.938 5.278 -28.064 1.00 45.03 90 ALA A N 1
ATOM 687 C CA . ALA A 1 90 ? 19.855 4.577 -28.975 1.00 45.03 90 ALA A CA 1
ATOM 688 C C . ALA A 1 90 ? 20.697 3.436 -28.380 1.00 45.03 90 ALA A C 1
ATOM 690 O O . ALA A 1 90 ? 21.859 3.613 -28.037 1.00 45.03 90 ALA A O 1
ATOM 691 N N . ALA A 1 91 ? 20.114 2.235 -28.350 1.00 38.41 91 ALA A N 1
ATOM 692 C CA . ALA A 1 91 ? 20.573 1.089 -29.146 1.00 38.41 91 ALA A CA 1
ATOM 693 C C . ALA A 1 91 ? 19.888 -0.191 -28.641 1.00 38.41 91 ALA A C 1
ATOM 695 O O . ALA A 1 91 ? 20.118 -0.625 -27.519 1.00 38.41 91 ALA A O 1
ATOM 696 N N . GLU A 1 92 ? 19.051 -0.781 -29.495 1.00 45.88 92 GLU A N 1
ATOM 697 C CA . GLU A 1 92 ? 18.999 -2.232 -29.711 1.00 45.88 92 GLU A CA 1
ATOM 698 C C . GLU A 1 92 ? 19.092 -3.150 -28.464 1.00 45.88 92 GLU A C 1
ATOM 700 O O . GLU A 1 92 ? 20.022 -3.944 -28.354 1.00 45.88 92 GLU A O 1
ATOM 705 N N . ALA A 1 93 ? 18.117 -3.109 -27.545 1.00 41.72 93 ALA A N 1
ATOM 706 C CA . ALA A 1 93 ? 17.816 -4.247 -26.661 1.00 41.72 93 ALA A CA 1
ATOM 707 C C . ALA A 1 93 ? 16.402 -4.149 -26.054 1.00 41.72 93 ALA A C 1
ATOM 709 O O . ALA A 1 93 ? 16.165 -3.431 -25.092 1.00 41.72 93 ALA A O 1
ATOM 710 N N . SER A 1 94 ? 15.469 -4.897 -26.651 1.00 41.88 94 SER A N 1
ATOM 711 C CA . SER A 1 94 ? 14.302 -5.544 -26.021 1.00 41.88 94 SER A CA 1
ATOM 712 C C . SER A 1 94 ? 13.501 -4.797 -24.931 1.00 41.88 94 SER A C 1
ATOM 714 O O . SER A 1 94 ? 13.822 -4.881 -23.750 1.00 41.88 94 SER A O 1
ATOM 716 N N . GLY A 1 95 ? 12.333 -4.270 -25.320 1.00 46.72 95 GLY A N 1
ATOM 717 C CA . GLY A 1 95 ? 11.179 -4.062 -24.430 1.00 46.72 95 GLY A CA 1
ATOM 718 C C . GLY A 1 95 ? 11.234 -2.842 -23.495 1.00 46.72 95 GLY A C 1
ATOM 719 O O . GLY A 1 95 ? 12.290 -2.241 -23.311 1.00 46.72 95 GLY A O 1
ATOM 720 N N . PRO A 1 96 ? 10.084 -2.425 -22.925 1.00 50.84 96 PRO A N 1
ATOM 721 C CA . PRO A 1 96 ? 10.069 -1.418 -21.866 1.00 50.84 96 PRO A CA 1
ATOM 722 C C . PRO A 1 96 ? 10.968 -1.877 -20.704 1.00 50.84 96 PRO A C 1
ATOM 724 O O . PRO A 1 96 ? 10.993 -3.077 -20.420 1.00 50.84 96 PRO A O 1
ATOM 727 N N . PRO A 1 97 ? 11.705 -0.965 -20.036 1.00 55.59 97 PRO A N 1
ATOM 728 C CA . PRO A 1 97 ? 12.528 -1.332 -18.891 1.00 55.59 97 PRO A CA 1
ATOM 729 C C . PRO A 1 97 ? 11.636 -2.005 -17.847 1.00 55.59 97 PRO A C 1
ATOM 731 O O . PRO A 1 97 ? 10.706 -1.376 -17.339 1.00 55.59 97 PRO A O 1
ATOM 734 N N . ALA A 1 98 ? 11.889 -3.290 -17.590 1.00 68.12 98 ALA A N 1
ATOM 735 C CA . ALA A 1 98 ? 11.118 -4.074 -16.635 1.00 68.12 98 ALA A CA 1
ATOM 736 C C . ALA A 1 98 ? 11.161 -3.371 -15.275 1.00 68.12 98 ALA A C 1
ATOM 738 O O . ALA A 1 98 ? 12.240 -2.995 -14.810 1.00 68.12 98 ALA A O 1
ATOM 739 N N . ALA A 1 99 ? 9.998 -3.184 -14.656 1.00 84.88 99 ALA A N 1
ATOM 740 C CA . ALA A 1 99 ? 9.874 -2.629 -13.312 1.00 84.88 99 ALA A CA 1
ATOM 741 C C . ALA A 1 99 ? 9.459 -3.771 -12.372 1.00 84.88 99 ALA A C 1
ATOM 743 O O . ALA A 1 99 ? 8.294 -3.844 -11.976 1.00 84.88 99 ALA A O 1
ATOM 744 N N . PRO A 1 100 ? 10.358 -4.736 -12.089 1.00 88.69 100 PRO A N 1
ATOM 745 C CA . PRO A 1 100 ? 9.994 -5.989 -11.438 1.00 88.69 100 PRO A CA 1
ATOM 746 C C . PRO A 1 100 ? 9.423 -5.796 -10.027 1.00 88.69 100 PRO A C 1
ATOM 748 O O . PRO A 1 100 ? 8.520 -6.538 -9.643 1.00 88.69 100 PRO A O 1
ATOM 751 N N . CYS A 1 101 ? 9.877 -4.801 -9.255 1.00 91.44 101 CYS A N 1
ATOM 752 C CA . CYS A 1 101 ? 9.293 -4.510 -7.941 1.00 91.44 101 CYS A CA 1
ATOM 753 C C . CYS A 1 101 ? 7.862 -3.987 -8.089 1.00 91.44 101 CYS A C 1
ATOM 755 O O . CYS A 1 101 ? 6.964 -4.421 -7.363 1.00 91.44 101 CYS A O 1
ATOM 757 N N . LEU A 1 102 ? 7.629 -3.075 -9.039 1.00 90.31 102 LEU A N 1
ATOM 758 C CA . LEU A 1 102 ? 6.287 -2.573 -9.321 1.00 90.31 102 LEU A CA 1
ATOM 759 C C . LEU A 1 102 ? 5.356 -3.680 -9.842 1.00 90.31 102 LEU A C 1
ATOM 761 O O . LEU A 1 102 ? 4.213 -3.785 -9.398 1.00 90.31 102 LEU A O 1
ATOM 765 N N . GLU A 1 103 ? 5.836 -4.515 -10.762 1.00 89.69 103 GLU A N 1
ATOM 766 C CA . GLU A 1 103 ? 5.088 -5.650 -11.308 1.00 89.69 103 GLU A CA 1
ATOM 767 C C . GLU A 1 103 ? 4.719 -6.656 -10.216 1.00 89.69 103 GLU A C 1
ATOM 769 O O . GLU A 1 103 ? 3.568 -7.094 -10.149 1.00 89.69 103 GLU A O 1
ATOM 774 N N . PHE A 1 104 ? 5.650 -6.972 -9.312 1.00 92.62 104 PHE A N 1
ATOM 775 C CA . PHE A 1 104 ? 5.375 -7.807 -8.144 1.00 92.62 104 PHE A CA 1
ATOM 776 C C . PHE A 1 104 ? 4.327 -7.165 -7.234 1.00 92.62 104 PHE A C 1
ATOM 778 O O . PHE A 1 104 ? 3.362 -7.818 -6.849 1.00 92.62 104 PHE A O 1
ATOM 785 N N . LEU A 1 105 ? 4.455 -5.864 -6.944 1.00 93.69 105 LEU A N 1
ATOM 786 C CA . LEU A 1 105 ? 3.498 -5.141 -6.104 1.00 93.69 105 LEU A CA 1
ATOM 787 C C . LEU A 1 105 ? 2.059 -5.252 -6.631 1.00 93.69 105 LEU A C 1
ATOM 789 O O . LEU A 1 105 ? 1.116 -5.435 -5.854 1.00 93.69 105 LEU A O 1
ATOM 793 N N . LEU A 1 106 ? 1.897 -5.131 -7.950 1.00 91.38 106 LEU A N 1
ATOM 794 C CA . LEU A 1 106 ? 0.601 -5.197 -8.617 1.00 91.38 106 LEU A CA 1
ATOM 795 C C . LEU A 1 106 ? 0.086 -6.636 -8.740 1.00 91.38 106 LEU A C 1
ATOM 797 O O . LEU A 1 106 ? -1.069 -6.890 -8.406 1.00 91.38 106 LEU A O 1
ATOM 801 N N . SER A 1 107 ? 0.917 -7.574 -9.198 1.00 91.81 107 SER A N 1
ATOM 802 C CA . SER A 1 107 ? 0.520 -8.978 -9.393 1.00 91.81 107 SER A CA 1
ATOM 803 C C . SER A 1 107 ? 0.137 -9.662 -8.080 1.00 91.81 107 SER A C 1
ATOM 805 O O . SER A 1 107 ? -0.880 -10.351 -8.015 1.00 91.81 107 SER A O 1
ATOM 807 N N . GLU A 1 108 ? 0.867 -9.376 -7.002 1.00 94.88 108 GLU A N 1
ATOM 808 C CA . GLU A 1 108 ? 0.600 -9.932 -5.676 1.00 94.88 108 GLU A CA 1
ATOM 809 C C . GLU A 1 108 ? -0.463 -9.160 -4.880 1.00 94.88 108 GLU A C 1
ATOM 811 O O . GLU A 1 108 ? -0.760 -9.528 -3.740 1.00 94.88 108 GLU A O 1
ATOM 816 N N . ASN A 1 109 ? -1.064 -8.113 -5.458 1.00 94.56 109 ASN A N 1
ATOM 817 C CA . ASN A 1 109 ? -2.109 -7.293 -4.834 1.00 94.56 109 ASN A CA 1
ATOM 818 C C . ASN A 1 109 ? -1.711 -6.763 -3.442 1.00 94.56 109 ASN A C 1
ATOM 820 O O . ASN A 1 109 ? -2.509 -6.774 -2.500 1.00 94.56 109 ASN A O 1
ATOM 824 N N . LEU A 1 110 ? -0.469 -6.288 -3.295 1.00 95.62 110 LEU A N 1
ATOM 825 C CA . LEU A 1 110 ? 0.067 -5.900 -1.982 1.00 95.62 110 LEU A CA 1
ATOM 826 C C . LEU A 1 110 ? -0.724 -4.756 -1.346 1.00 95.62 110 LEU A C 1
ATOM 828 O O . LEU A 1 110 ? -0.957 -4.748 -0.141 1.00 95.62 110 LEU A O 1
ATOM 832 N N . LEU A 1 111 ? -1.179 -3.812 -2.172 1.00 94.94 111 LEU A N 1
ATOM 833 C CA . LEU A 1 111 ? -1.988 -2.674 -1.739 1.00 94.94 111 LEU A CA 1
ATOM 834 C C . LEU A 1 111 ? -3.336 -3.105 -1.148 1.00 94.94 111 LEU A C 1
ATOM 836 O O . LEU A 1 111 ? -3.816 -2.467 -0.213 1.00 94.94 111 LEU A O 1
ATOM 840 N N . ASP A 1 112 ? -3.930 -4.182 -1.666 1.00 94.88 112 ASP A N 1
ATOM 841 C CA . ASP A 1 112 ? -5.196 -4.709 -1.154 1.00 94.88 112 ASP A CA 1
ATOM 842 C C . ASP A 1 112 ? -4.986 -5.454 0.165 1.00 94.88 112 ASP A C 1
ATOM 844 O O . ASP A 1 112 ? -5.670 -5.163 1.144 1.00 94.88 112 ASP A O 1
ATOM 848 N N . LYS A 1 113 ? -3.951 -6.302 0.239 1.00 95.44 113 LYS A N 1
ATOM 849 C CA . LYS A 1 113 ? -3.538 -6.983 1.479 1.00 95.44 113 LYS A CA 1
ATOM 850 C C . LYS A 1 113 ? -3.242 -5.979 2.602 1.00 95.44 113 LYS A C 1
ATOM 852 O O . LYS A 1 113 ? -3.663 -6.167 3.741 1.00 95.44 113 LYS A O 1
ATOM 857 N N . LEU A 1 114 ? -2.556 -4.879 2.279 1.00 94.44 114 LEU A N 1
ATOM 858 C CA . LEU A 1 114 ? -2.303 -3.792 3.226 1.00 94.44 114 LEU A CA 1
ATOM 859 C C . LEU A 1 114 ? -3.590 -3.096 3.660 1.00 94.44 114 LEU A C 1
ATOM 861 O O . LEU A 1 114 ? -3.724 -2.762 4.836 1.00 94.44 114 LEU A O 1
ATOM 865 N N . TYR A 1 115 ? -4.516 -2.838 2.733 1.00 93.94 115 TYR A N 1
ATOM 866 C CA . TYR A 1 115 ? -5.799 -2.219 3.058 1.00 93.94 115 TYR A CA 1
ATOM 867 C C . TYR A 1 115 ? -6.607 -3.084 4.030 1.00 93.94 115 TYR A C 1
ATOM 869 O O . TYR A 1 115 ? -7.072 -2.580 5.051 1.00 93.94 115 TYR A O 1
ATOM 877 N N . GLU A 1 116 ? -6.719 -4.382 3.752 1.00 93.81 116 GLU A N 1
ATOM 878 C CA . GLU A 1 116 ? -7.441 -5.325 4.609 1.00 93.81 116 GLU A CA 1
ATOM 879 C C . GLU A 1 116 ? -6.852 -5.378 6.019 1.00 93.81 116 GLU A C 1
ATOM 881 O O . GLU A 1 116 ? -7.593 -5.297 6.999 1.00 93.81 116 GLU A O 1
ATOM 886 N N . TRP A 1 117 ? -5.522 -5.426 6.135 1.00 94.25 117 TRP A N 1
ATOM 887 C CA . TRP A 1 117 ? -4.864 -5.377 7.438 1.00 94.25 117 TRP A CA 1
ATOM 888 C C . TRP A 1 117 ? -5.046 -4.025 8.138 1.00 94.25 117 TRP A C 1
ATOM 890 O O . TRP A 1 117 ? -5.318 -3.985 9.333 1.00 94.25 117 TRP A O 1
ATOM 900 N N . ALA A 1 118 ? -4.994 -2.899 7.422 1.00 92.19 118 ALA A N 1
ATOM 901 C CA . ALA A 1 118 ? -5.227 -1.585 8.025 1.00 92.19 118 ALA A CA 1
ATOM 902 C C . ALA A 1 118 ? -6.592 -1.507 8.735 1.00 92.19 118 ALA A C 1
ATOM 904 O O . ALA A 1 118 ? -6.683 -0.923 9.818 1.00 92.19 118 ALA A O 1
ATOM 905 N N . CYS A 1 119 ? -7.627 -2.157 8.192 1.00 91.12 119 CYS A N 1
ATOM 906 C CA . CYS A 1 119 ? -8.948 -2.242 8.817 1.00 91.12 119 CYS A CA 1
ATOM 907 C C . CYS A 1 119 ? -8.958 -2.999 10.160 1.00 91.12 119 CYS A C 1
ATOM 909 O O . CYS A 1 119 ? -9.854 -2.766 10.971 1.00 91.12 119 CYS A O 1
ATOM 911 N N . THR A 1 120 ? -7.979 -3.867 10.436 1.00 91.94 120 THR A N 1
ATOM 912 C CA . THR A 1 120 ? -7.892 -4.638 11.692 1.00 91.94 120 THR A CA 1
ATOM 913 C C . THR A 1 120 ? -7.022 -3.963 12.758 1.00 91.94 120 THR A C 1
ATOM 915 O O . THR A 1 120 ? -7.015 -4.385 13.915 1.00 91.94 120 THR A O 1
ATOM 918 N N . THR A 1 121 ? -6.325 -2.874 12.412 1.00 91.25 121 THR A N 1
ATOM 919 C CA . THR A 1 121 ? -5.328 -2.226 13.288 1.00 91.25 121 THR A CA 1
ATOM 920 C C . THR A 1 121 ? -5.910 -1.314 14.376 1.00 91.25 121 THR A C 1
ATOM 922 O O . THR A 1 121 ? -5.176 -0.801 15.226 1.00 91.25 121 THR A O 1
ATOM 925 N N . GLY A 1 122 ? -7.232 -1.116 14.393 1.00 89.25 122 GLY A N 1
ATOM 926 C CA . GLY A 1 122 ? -7.940 -0.379 15.440 1.00 89.25 122 GLY A CA 1
ATOM 927 C C . GLY A 1 122 ? -7.374 1.027 15.653 1.00 89.25 122 GLY A C 1
ATOM 928 O O . GLY A 1 122 ? -7.412 1.869 14.758 1.00 89.25 122 GLY A O 1
ATOM 929 N N . ARG A 1 123 ? -6.811 1.292 16.840 1.00 89.56 123 ARG A N 1
ATOM 930 C CA . ARG A 1 123 ? -6.280 2.622 17.199 1.00 89.56 123 ARG A CA 1
ATOM 931 C C . ARG A 1 123 ? -5.121 3.102 16.314 1.00 89.56 123 ARG A C 1
ATOM 933 O O . ARG A 1 123 ? -4.830 4.294 16.309 1.00 89.56 123 ARG A O 1
ATOM 940 N N . TYR A 1 124 ? -4.461 2.199 15.586 1.00 91.56 124 TYR A N 1
ATOM 941 C CA . TYR A 1 124 ? -3.365 2.539 14.675 1.00 91.56 124 TYR A CA 1
ATOM 942 C C . TYR A 1 124 ? -3.818 2.774 13.229 1.00 91.56 124 TYR A C 1
ATOM 944 O O . TYR A 1 124 ? -2.987 3.129 12.394 1.00 91.56 124 TYR A O 1
ATOM 952 N N . ALA A 1 125 ? -5.116 2.640 12.929 1.00 88.94 125 ALA A N 1
ATOM 953 C CA . ALA A 1 125 ? -5.645 2.728 11.568 1.00 88.94 125 ALA A CA 1
ATOM 954 C C . ALA A 1 125 ? -5.223 4.014 10.844 1.00 88.94 125 ALA A C 1
ATOM 956 O O . ALA A 1 125 ? -4.812 3.966 9.688 1.00 88.94 125 ALA A O 1
ATOM 957 N N . ASN A 1 126 ? -5.233 5.159 11.535 1.00 88.56 126 ASN A N 1
ATOM 958 C CA . ASN A 1 126 ? -4.807 6.432 10.948 1.00 88.56 126 ASN A CA 1
ATOM 959 C C . ASN A 1 126 ? -3.314 6.463 10.590 1.00 88.56 126 ASN A C 1
ATOM 961 O O . ASN A 1 126 ? -2.955 7.037 9.565 1.00 88.56 126 ASN A O 1
ATOM 965 N N . ALA A 1 127 ? -2.451 5.839 11.398 1.00 88.56 127 ALA A N 1
ATOM 966 C CA . ALA A 1 127 ? -1.019 5.772 11.118 1.00 88.56 127 ALA A CA 1
ATOM 967 C C . ALA A 1 127 ? -0.742 4.868 9.908 1.00 88.56 127 ALA A C 1
ATOM 969 O O . ALA A 1 127 ? -0.057 5.278 8.976 1.00 88.56 127 ALA A O 1
ATOM 970 N N . VAL A 1 128 ? -1.353 3.680 9.867 1.00 90.31 128 VAL A N 1
ATOM 971 C CA . VAL A 1 128 ? -1.203 2.747 8.738 1.00 90.31 128 VAL A CA 1
ATOM 972 C C . VAL A 1 128 ? -1.764 3.350 7.448 1.00 90.31 128 VAL A C 1
ATOM 974 O O . VAL A 1 128 ? -1.117 3.302 6.402 1.00 90.31 128 VAL A O 1
ATOM 977 N N . ARG A 1 129 ? -2.932 3.998 7.522 1.00 89.75 129 ARG A N 1
ATOM 978 C CA . ARG A 1 129 ? -3.535 4.712 6.390 1.00 89.75 129 ARG A CA 1
ATOM 979 C C . ARG A 1 129 ? -2.640 5.845 5.889 1.00 89.75 129 ARG A C 1
ATOM 981 O O . ARG A 1 129 ? -2.569 6.072 4.683 1.00 89.75 129 ARG A O 1
ATOM 988 N N . LEU A 1 130 ? -1.937 6.543 6.784 1.00 88.69 130 LEU A N 1
ATOM 989 C CA . LEU A 1 130 ? -0.997 7.591 6.391 1.00 88.69 130 LEU A CA 1
ATOM 990 C C . LEU A 1 130 ? 0.129 7.016 5.532 1.00 88.69 130 LEU A C 1
ATOM 992 O O . LEU A 1 130 ? 0.386 7.559 4.460 1.00 88.69 130 LEU A O 1
ATOM 996 N N . GLU A 1 131 ? 0.745 5.912 5.961 1.00 89.12 131 GLU A N 1
ATOM 997 C CA . GLU A 1 131 ? 1.815 5.243 5.207 1.00 89.12 131 GLU A CA 1
ATOM 998 C C . GLU A 1 131 ? 1.330 4.693 3.861 1.00 89.12 131 GLU A C 1
ATOM 1000 O O . GLU A 1 131 ? 1.998 4.878 2.842 1.00 89.12 131 GLU A O 1
ATOM 1005 N N . GLN A 1 132 ? 0.117 4.132 3.810 1.00 91.31 132 GLN A N 1
ATOM 1006 C CA . GLN A 1 132 ? -0.513 3.742 2.545 1.00 91.31 132 GLN A CA 1
ATOM 1007 C C . GLN A 1 132 ? -0.635 4.929 1.587 1.00 91.31 132 GLN A C 1
ATOM 1009 O O . GLN A 1 132 ? -0.247 4.824 0.424 1.00 91.31 132 GLN A O 1
ATOM 1014 N N . LEU A 1 133 ? -1.132 6.077 2.059 1.00 90.25 133 LEU A N 1
ATOM 1015 C CA . LEU A 1 133 ? -1.256 7.274 1.225 1.00 90.25 133 LEU A CA 1
ATOM 1016 C C . LEU A 1 133 ? 0.107 7.792 0.742 1.00 90.25 133 LEU A C 1
ATOM 1018 O O . LEU A 1 133 ? 0.188 8.254 -0.396 1.00 90.25 133 LEU A O 1
ATOM 1022 N N . LYS A 1 134 ? 1.180 7.680 1.544 1.00 88.88 134 LYS A N 1
ATOM 1023 C CA . LYS A 1 134 ? 2.540 8.025 1.082 1.00 88.88 134 LYS A CA 1
ATOM 1024 C C . LYS A 1 134 ? 2.993 7.116 -0.058 1.00 88.88 134 LYS A C 1
ATOM 1026 O O . LYS A 1 134 ? 3.541 7.607 -1.043 1.00 88.88 134 LYS A O 1
ATOM 1031 N N . LEU A 1 135 ? 2.741 5.810 0.061 1.00 90.75 135 LEU A N 1
ATOM 1032 C CA . LEU A 1 135 ? 3.055 4.842 -0.988 1.00 90.75 135 LEU A CA 1
ATOM 1033 C C . LEU A 1 135 ? 2.282 5.163 -2.277 1.00 90.75 135 LEU A C 1
ATOM 1035 O O . LEU A 1 135 ? 2.887 5.231 -3.346 1.00 90.75 135 LEU A O 1
ATOM 1039 N N . TYR A 1 136 ? 0.979 5.453 -2.189 1.00 90.69 136 TYR A N 1
ATOM 1040 C CA . TYR A 1 136 ? 0.188 5.887 -3.348 1.00 90.69 136 TYR A CA 1
ATOM 1041 C C . TYR A 1 136 ? 0.730 7.169 -3.990 1.00 90.69 136 TYR A C 1
ATOM 1043 O O . TYR A 1 136 ? 0.854 7.235 -5.212 1.00 90.69 136 TYR A O 1
ATOM 1051 N N . GLU A 1 137 ? 1.073 8.178 -3.189 1.00 88.75 137 GLU A N 1
ATOM 1052 C CA . GLU A 1 137 ? 1.648 9.437 -3.675 1.00 88.75 137 GLU A CA 1
ATOM 1053 C C . GLU A 1 137 ? 2.962 9.201 -4.435 1.00 88.75 137 GLU A C 1
ATOM 1055 O O . GLU A 1 137 ? 3.161 9.746 -5.526 1.00 88.75 137 GLU A O 1
ATOM 1060 N N . LEU A 1 138 ? 3.838 8.342 -3.904 1.00 87.94 138 LEU A N 1
ATOM 1061 C CA . LEU A 1 138 ? 5.094 7.968 -4.551 1.00 87.94 138 LEU A CA 1
ATOM 1062 C C . LEU A 1 138 ? 4.853 7.255 -5.885 1.00 87.94 138 LEU A C 1
ATOM 1064 O O . LEU A 1 138 ? 5.448 7.635 -6.898 1.00 87.94 138 LEU A O 1
ATOM 1068 N N . LEU A 1 139 ? 3.950 6.275 -5.902 1.00 87.75 139 LEU A N 1
ATOM 1069 C CA . LEU A 1 139 ? 3.601 5.499 -7.089 1.00 87.75 139 LEU A CA 1
ATOM 1070 C C . LEU A 1 139 ? 3.029 6.387 -8.207 1.00 87.75 139 LEU A C 1
ATOM 1072 O O . LEU A 1 139 ? 3.496 6.321 -9.347 1.00 87.75 139 LEU A O 1
ATOM 1076 N N . VAL A 1 140 ? 2.079 7.272 -7.888 1.00 86.31 140 VAL A N 1
ATOM 1077 C CA . VAL A 1 140 ? 1.477 8.199 -8.866 1.00 86.31 140 VAL A CA 1
ATOM 1078 C C . VAL A 1 140 ? 2.499 9.212 -9.381 1.00 86.31 140 VAL A C 1
ATOM 1080 O O . VAL A 1 140 ? 2.515 9.521 -10.575 1.00 86.31 140 VAL A O 1
ATOM 1083 N N . SER A 1 141 ? 3.382 9.710 -8.512 1.00 84.94 141 SER A N 1
ATOM 1084 C CA . SER A 1 141 ? 4.395 10.702 -8.894 1.00 84.94 141 SER A CA 1
ATOM 1085 C C . SER A 1 141 ? 5.383 10.166 -9.936 1.00 84.94 141 SER A C 1
ATOM 1087 O O . SER A 1 141 ? 5.775 10.909 -10.840 1.00 84.94 141 SER A O 1
ATOM 1089 N N . HIS A 1 142 ? 5.746 8.882 -9.846 1.00 80.25 142 HIS A N 1
ATOM 1090 C CA . HIS A 1 142 ? 6.822 8.294 -10.651 1.00 80.25 142 HIS A CA 1
ATOM 1091 C C . HIS A 1 142 ? 6.341 7.399 -11.800 1.00 80.25 142 HIS A C 1
ATOM 1093 O O . HIS A 1 142 ? 7.007 7.357 -12.830 1.00 80.25 142 HIS A O 1
ATOM 1099 N N . SER A 1 143 ? 5.183 6.745 -11.665 1.00 72.38 143 SER A N 1
ATOM 1100 C CA . SER A 1 143 ? 4.627 5.829 -12.683 1.00 72.38 143 SER A CA 1
ATOM 1101 C C . SER A 1 143 ? 3.412 6.416 -13.424 1.00 72.38 143 SER A C 1
ATOM 1103 O O . SER A 1 143 ? 2.901 5.839 -14.386 1.00 72.38 143 SER A O 1
ATOM 1105 N N . ARG A 1 144 ? 2.952 7.603 -12.997 1.00 70.81 144 ARG A N 1
ATOM 1106 C CA . ARG A 1 144 ? 1.918 8.434 -13.637 1.00 70.81 144 ARG A CA 1
ATOM 1107 C C . ARG A 1 144 ? 0.669 7.647 -14.060 1.00 70.81 144 ARG A C 1
ATOM 1109 O O . ARG A 1 144 ? -0.063 7.137 -13.221 1.00 70.81 144 ARG A O 1
ATOM 1116 N N . HIS A 1 145 ? 0.380 7.629 -15.362 1.00 67.31 145 HIS A N 1
ATOM 1117 C CA . HIS A 1 145 ? -0.878 7.161 -15.936 1.00 67.31 145 HIS A CA 1
ATOM 1118 C C . HIS A 1 145 ? -0.939 5.639 -16.089 1.00 67.31 145 HIS A C 1
ATOM 1120 O O . HIS A 1 145 ? -2.039 5.101 -16.100 1.00 67.31 145 HIS A O 1
ATOM 1126 N N . GLN A 1 146 ? 0.204 4.945 -16.172 1.00 76.06 146 GLN A N 1
ATOM 1127 C CA . GLN A 1 146 ? 0.224 3.498 -16.409 1.00 76.06 146 GLN A CA 1
ATOM 1128 C C . GLN A 1 146 ? -0.476 2.751 -15.269 1.00 76.06 146 GLN A C 1
ATOM 1130 O O . GLN A 1 146 ? -1.305 1.883 -15.520 1.00 76.06 146 GLN A O 1
ATOM 1135 N N . LEU A 1 147 ? -0.262 3.187 -14.022 1.00 79.06 147 LEU A N 1
ATOM 1136 C CA . LEU A 1 147 ? -0.925 2.628 -12.837 1.00 79.06 147 LEU A CA 1
ATOM 1137 C C . LEU A 1 147 ? -2.445 2.772 -12.844 1.00 79.06 147 LEU A C 1
ATOM 1139 O O . LEU A 1 147 ? -3.139 1.939 -12.269 1.00 79.06 147 LEU A O 1
ATOM 1143 N N . LEU A 1 148 ? -2.975 3.802 -13.508 1.00 77.19 148 LEU A N 1
ATOM 1144 C CA . LEU A 1 148 ? -4.418 4.044 -13.561 1.00 77.19 148 LEU A CA 1
ATOM 1145 C C . LEU A 1 148 ? -5.154 3.041 -14.451 1.00 77.19 148 LEU A C 1
ATOM 1147 O O . LEU A 1 148 ? -6.378 3.013 -14.431 1.00 77.19 148 LEU A O 1
ATOM 1151 N N . CYS A 1 149 ? -4.434 2.217 -15.211 1.00 79.31 149 CYS A N 1
ATOM 1152 C CA . CYS A 1 149 ? -5.017 1.133 -15.994 1.00 79.31 149 CYS A CA 1
ATOM 1153 C C . CYS A 1 149 ? -5.019 -0.206 -15.237 1.00 79.31 149 CYS A C 1
ATOM 1155 O O . CYS A 1 149 ? -5.608 -1.171 -15.719 1.00 79.31 149 CYS A O 1
ATOM 1157 N N . HIS A 1 150 ? -4.375 -0.287 -14.066 1.00 82.62 150 HIS A N 1
ATOM 1158 C CA . HIS A 1 150 ? -4.228 -1.531 -13.313 1.00 82.62 150 HIS A CA 1
ATOM 1159 C C . HIS A 1 150 ? -5.253 -1.626 -12.175 1.00 82.62 150 HIS A C 1
ATOM 1161 O O . HIS A 1 150 ? -5.231 -0.848 -11.218 1.00 82.62 150 HIS A O 1
ATOM 1167 N N . GLU A 1 151 ? -6.130 -2.634 -12.236 1.00 88.12 151 GLU A N 1
ATOM 1168 C CA . GLU A 1 151 ? -7.109 -2.900 -11.171 1.00 88.12 151 GLU A CA 1
ATOM 1169 C C . GLU A 1 151 ? -6.482 -3.108 -9.777 1.00 88.12 151 GLU A C 1
ATOM 1171 O O . GLU A 1 151 ? -7.037 -2.550 -8.826 1.00 88.12 151 GLU A O 1
ATOM 1176 N N . PRO A 1 152 ? -5.338 -3.820 -9.618 1.00 88.81 152 PRO A N 1
ATOM 1177 C CA . PRO A 1 152 ? -4.675 -3.991 -8.317 1.00 88.81 152 PRO A CA 1
ATOM 1178 C C . PRO A 1 152 ? -4.235 -2.684 -7.650 1.00 88.81 152 PRO A C 1
ATOM 1180 O O . PRO A 1 152 ? -4.030 -2.643 -6.440 1.00 88.81 152 PRO A O 1
ATOM 1183 N N . PHE A 1 153 ? -4.100 -1.607 -8.426 1.00 89.31 153 PHE A N 1
ATOM 1184 C CA . PHE A 1 153 ? -3.835 -0.268 -7.912 1.00 89.31 153 PHE A CA 1
ATOM 1185 C C . PHE A 1 153 ? -5.138 0.481 -7.601 1.00 89.31 153 PHE A C 1
ATOM 1187 O O . PHE A 1 153 ? -5.304 1.043 -6.518 1.00 89.31 153 PHE A O 1
ATOM 1194 N N . LEU A 1 154 ? -6.083 0.490 -8.547 1.00 88.12 154 LEU A N 1
ATOM 1195 C CA . LEU A 1 154 ? -7.308 1.283 -8.430 1.00 88.12 154 LEU A CA 1
ATOM 1196 C C . LEU A 1 154 ? -8.269 0.776 -7.354 1.00 88.12 154 LEU A C 1
ATOM 1198 O O . LEU A 1 154 ? -8.849 1.588 -6.635 1.00 88.12 154 LEU A O 1
ATOM 1202 N N . ARG A 1 155 ? -8.475 -0.543 -7.244 1.00 92.44 155 ARG A N 1
ATOM 1203 C CA . ARG A 1 155 ? -9.437 -1.118 -6.289 1.00 92.44 155 ARG A CA 1
ATOM 1204 C C . ARG A 1 155 ? -9.139 -0.708 -4.840 1.00 92.44 155 ARG A C 1
ATOM 1206 O O . ARG A 1 155 ? -10.026 -0.109 -4.230 1.00 92.44 155 ARG A O 1
ATOM 1213 N N . PRO A 1 156 ? -7.941 -0.961 -4.283 1.00 91.81 156 PRO A N 1
ATOM 1214 C CA . PRO A 1 156 ? -7.643 -0.580 -2.904 1.00 91.81 156 PRO A CA 1
ATOM 1215 C C . PRO A 1 156 ? -7.648 0.940 -2.693 1.00 91.81 156 PRO A C 1
ATOM 1217 O O . PRO A 1 156 ? -8.113 1.408 -1.655 1.00 91.81 156 PRO A O 1
ATOM 1220 N N . LEU A 1 157 ? -7.250 1.734 -3.692 1.00 90.12 157 LEU A N 1
ATOM 1221 C CA . LEU A 1 157 ? -7.360 3.193 -3.630 1.00 90.12 157 LEU A CA 1
ATOM 1222 C C . LEU A 1 157 ? -8.818 3.660 -3.492 1.00 90.12 157 LEU A C 1
ATOM 1224 O O . LEU A 1 157 ? -9.124 4.524 -2.670 1.00 90.12 157 LEU A O 1
ATOM 1228 N N . LEU A 1 158 ? -9.730 3.077 -4.275 1.00 89.94 158 LEU A N 1
ATOM 1229 C CA . LEU A 1 158 ? -11.160 3.368 -4.183 1.00 89.94 158 LEU A CA 1
ATOM 1230 C C . LEU A 1 158 ? -11.746 2.914 -2.845 1.00 89.94 158 LEU A C 1
ATOM 1232 O O . LEU A 1 158 ? -12.568 3.636 -2.286 1.00 89.94 158 LEU A O 1
ATOM 1236 N N . LYS A 1 159 ? -11.305 1.769 -2.303 1.00 91.62 159 LYS A N 1
ATOM 1237 C CA . LYS A 1 159 ? -11.700 1.317 -0.960 1.00 91.62 159 LYS A CA 1
ATOM 1238 C C . LYS A 1 159 ? -11.291 2.339 0.110 1.00 91.62 159 LYS A C 1
ATOM 1240 O O . LYS A 1 159 ? -12.132 2.718 0.921 1.00 91.62 159 LYS A O 1
ATOM 1245 N N . ILE A 1 160 ? -10.058 2.859 0.061 1.00 89.00 160 ILE A N 1
ATOM 1246 C CA . ILE A 1 160 ? -9.596 3.924 0.970 1.00 89.00 160 ILE A CA 1
ATOM 1247 C C . ILE A 1 160 ? -10.500 5.152 0.847 1.00 89.00 160 ILE A C 1
ATOM 1249 O O . ILE A 1 160 ? -11.056 5.592 1.848 1.00 89.00 160 ILE A O 1
ATOM 1253 N N . LEU A 1 161 ? -10.714 5.657 -0.371 1.00 87.19 161 LEU A N 1
ATOM 1254 C CA . LEU A 1 161 ? -11.544 6.842 -0.618 1.00 87.19 161 LEU A CA 1
ATOM 1255 C C . LEU A 1 161 ? -13.002 6.665 -0.176 1.00 87.19 161 LEU A C 1
ATOM 1257 O O . LEU A 1 161 ? -13.605 7.604 0.338 1.00 87.19 161 LEU A O 1
ATOM 1261 N N . ALA A 1 162 ? -13.571 5.475 -0.368 1.00 87.38 162 ALA A N 1
ATOM 1262 C CA . ALA A 1 162 ? -14.914 5.151 0.096 1.00 87.38 162 ALA A CA 1
ATOM 1263 C C . ALA A 1 162 ? -14.971 5.087 1.628 1.00 87.38 162 ALA A C 1
ATOM 1265 O O . ALA A 1 162 ? -15.884 5.653 2.222 1.00 87.38 162 ALA A O 1
ATOM 1266 N N . SER A 1 163 ? -13.963 4.478 2.268 1.00 84.19 163 SER A N 1
ATOM 1267 C CA . SER A 1 163 ? -13.845 4.442 3.734 1.00 84.19 163 SER A CA 1
ATOM 1268 C C . SER A 1 163 ? -13.668 5.833 4.348 1.00 84.19 163 SER A C 1
ATOM 1270 O O . SER A 1 163 ? -13.981 6.040 5.512 1.00 84.19 163 SER A O 1
ATOM 1272 N N . SER A 1 164 ? -13.201 6.797 3.552 1.00 79.31 164 SER A N 1
ATOM 1273 C CA . SER A 1 164 ? -13.006 8.180 3.967 1.00 79.31 164 SER A CA 1
ATOM 1274 C C . SER A 1 164 ? -14.275 9.031 3.984 1.00 79.31 164 SER A C 1
ATOM 1276 O O . SER A 1 164 ? -14.242 10.172 4.443 1.00 79.31 164 SER A O 1
ATOM 1278 N N . GLN A 1 165 ? -15.402 8.526 3.484 1.00 76.25 165 GLN A N 1
ATOM 1279 C CA . GLN A 1 165 ? -16.639 9.300 3.453 1.00 76.25 165 GLN A CA 1
ATOM 1280 C C . GLN A 1 165 ? -17.225 9.459 4.862 1.00 76.25 165 GLN A C 1
ATOM 1282 O O . GLN A 1 165 ? -17.621 8.487 5.495 1.00 76.25 165 GLN A O 1
ATOM 1287 N N . GLY A 1 166 ? -17.313 10.704 5.339 1.00 69.75 166 GLY A N 1
ATOM 1288 C CA . GLY A 1 166 ? -17.903 11.030 6.643 1.00 69.75 166 GLY A CA 1
ATOM 1289 C C . GLY A 1 166 ? -16.947 10.927 7.836 1.00 69.75 166 GLY A C 1
ATOM 1290 O O . GLY A 1 166 ? -17.372 11.189 8.959 1.00 69.75 166 GLY A O 1
ATOM 1291 N N . GLU A 1 167 ? -15.669 10.601 7.616 1.00 78.31 167 GLU A N 1
ATOM 1292 C CA . GLU A 1 167 ? -14.646 10.654 8.666 1.00 78.31 167 GLU A CA 1
ATOM 1293 C C . GLU A 1 167 ? -14.082 12.075 8.829 1.00 78.31 167 GLU A C 1
ATOM 1295 O O . GLU A 1 167 ? -13.818 12.781 7.853 1.00 78.31 167 GLU A O 1
ATOM 1300 N N . ILE A 1 168 ? -13.851 12.489 10.079 1.00 77.94 168 ILE A N 1
ATOM 1301 C CA . ILE A 1 168 ? -13.061 13.688 10.381 1.00 77.94 168 ILE A CA 1
ATOM 1302 C C . ILE A 1 168 ? -11.591 13.277 10.354 1.00 77.94 168 ILE A C 1
ATOM 1304 O O . ILE A 1 168 ? -11.091 12.651 11.293 1.00 77.94 168 ILE A O 1
ATOM 1308 N N . PHE A 1 169 ? -10.901 13.616 9.268 1.00 78.25 169 PHE A N 1
ATOM 1309 C CA . PHE A 1 169 ? -9.487 13.301 9.136 1.00 78.25 169 PHE A CA 1
ATOM 1310 C C . PHE A 1 169 ? -8.612 14.202 10.008 1.00 78.25 169 PHE A C 1
ATOM 1312 O O . PHE A 1 169 ? -8.834 15.410 10.087 1.00 78.25 169 PHE A O 1
ATOM 1319 N N . PRO A 1 170 ? -7.542 13.645 10.597 1.00 83.62 170 PRO A N 1
ATOM 1320 C CA . PRO A 1 170 ? -6.391 14.433 11.000 1.00 83.62 170 PRO A CA 1
ATOM 1321 C C . PRO A 1 170 ? -5.880 15.284 9.820 1.00 83.62 170 PRO A C 1
ATOM 1323 O O . PRO A 1 170 ? -5.831 14.774 8.693 1.00 83.62 170 PRO A O 1
ATOM 1326 N N . PRO A 1 171 ? -5.424 16.529 10.056 1.00 85.19 171 PRO A N 1
ATOM 1327 C CA . PRO A 1 171 ? -4.995 17.443 8.992 1.00 85.19 171 PRO A CA 1
ATOM 1328 C C . PRO A 1 171 ? -3.954 16.853 8.0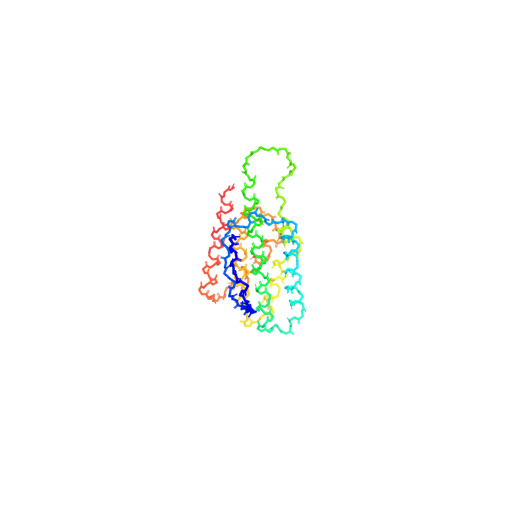27 1.00 85.19 171 PRO A C 1
ATOM 1330 O O . PRO A 1 171 ? -3.980 17.127 6.827 1.00 85.19 171 PRO A O 1
ATOM 1333 N N . ASP A 1 172 ? -3.053 16.008 8.532 1.00 84.38 172 ASP A N 1
ATOM 1334 C CA . ASP A 1 172 ? -2.004 15.377 7.726 1.00 84.38 172 ASP A CA 1
ATOM 1335 C C . ASP A 1 172 ? -2.555 14.362 6.715 1.00 84.38 172 ASP A C 1
ATOM 1337 O O . ASP A 1 172 ? -2.062 14.279 5.585 1.00 84.38 172 ASP A O 1
ATOM 1341 N N . LEU A 1 173 ? -3.596 13.615 7.102 1.00 85.69 173 LEU A N 1
ATOM 1342 C CA . LEU A 1 173 ? -4.276 12.661 6.227 1.00 85.69 173 LEU A CA 1
ATOM 1343 C C . LEU A 1 173 ? -5.079 13.395 5.156 1.00 85.69 173 LEU A C 1
ATOM 1345 O O . LEU A 1 173 ? -4.955 13.074 3.973 1.00 85.69 173 LEU A O 1
ATOM 1349 N N . GLU A 1 174 ? -5.833 14.422 5.554 1.00 86.75 174 GLU A N 1
ATOM 1350 C CA . GLU A 1 174 ? -6.609 15.251 4.629 1.00 86.75 174 GLU A CA 1
ATOM 1351 C C . GLU A 1 174 ? -5.704 15.894 3.572 1.00 86.75 174 GLU A C 1
ATOM 1353 O O . GLU A 1 174 ? -5.933 15.751 2.368 1.00 86.75 174 GLU A O 1
ATOM 1358 N N . LYS A 1 175 ? -4.613 16.534 4.009 1.00 88.12 175 LYS A N 1
ATOM 1359 C CA . LYS A 1 175 ? -3.646 17.177 3.115 1.00 88.12 175 LYS A CA 1
ATOM 1360 C C . LYS A 1 175 ? -3.091 16.201 2.078 1.00 88.12 175 LYS A C 1
ATOM 1362 O O . LYS A 1 175 ? -3.028 16.544 0.896 1.00 88.12 175 LYS A O 1
ATOM 1367 N N . ARG A 1 176 ? -2.696 14.990 2.487 1.00 87.44 176 ARG A N 1
ATOM 1368 C CA . ARG A 1 176 ? -2.177 13.972 1.556 1.00 87.44 176 ARG A CA 1
ATOM 1369 C C . ARG A 1 176 ? -3.239 13.462 0.598 1.00 87.44 176 ARG A C 1
ATOM 1371 O O . ARG A 1 176 ? -2.949 13.312 -0.587 1.00 87.44 176 ARG A O 1
ATOM 1378 N N . LEU A 1 177 ? -4.463 13.253 1.073 1.00 86.19 177 LEU A N 1
ATOM 1379 C CA . LEU A 1 177 ? -5.563 12.826 0.217 1.00 86.19 177 LEU A CA 1
ATOM 1380 C C . LEU A 1 177 ? -5.842 13.858 -0.883 1.00 86.19 177 LEU A C 1
ATOM 1382 O O . LEU A 1 177 ? -5.950 13.503 -2.057 1.00 86.19 177 LEU A O 1
ATOM 1386 N N . VAL A 1 178 ? -5.868 15.145 -0.525 1.00 88.12 178 VAL A N 1
ATOM 1387 C CA . VAL A 1 178 ? -6.031 16.252 -1.479 1.00 88.12 178 VAL A CA 1
ATOM 1388 C C . VAL A 1 178 ? -4.891 16.282 -2.503 1.00 88.12 178 VAL A C 1
ATOM 1390 O O . VAL A 1 178 ? -5.144 16.446 -3.701 1.00 88.12 178 VAL A O 1
ATOM 1393 N N . ILE A 1 179 ? -3.640 16.093 -2.065 1.00 87.94 179 ILE A N 1
ATOM 1394 C CA . ILE A 1 179 ? -2.476 16.017 -2.963 1.00 87.94 179 ILE A CA 1
ATOM 1395 C C . ILE A 1 179 ? -2.644 14.862 -3.955 1.00 87.94 179 ILE A C 1
ATOM 1397 O O . ILE A 1 179 ? -2.541 15.087 -5.165 1.00 87.94 179 ILE A O 1
ATOM 1401 N N . LEU A 1 180 ? -2.955 13.662 -3.463 1.00 86.88 180 LEU A N 1
ATOM 1402 C CA . LEU A 1 180 ? -3.122 12.464 -4.280 1.00 86.88 180 LEU A CA 1
ATOM 1403 C C . LEU A 1 180 ? -4.247 12.641 -5.308 1.00 86.88 180 LEU A C 1
ATOM 1405 O O . LEU A 1 180 ? -4.034 12.437 -6.502 1.00 86.88 180 LEU A O 1
ATOM 1409 N N . LEU A 1 181 ? -5.421 13.118 -4.886 1.00 86.44 181 LEU A N 1
ATOM 1410 C CA . LEU A 1 181 ? -6.553 13.383 -5.782 1.00 86.44 181 LEU A CA 1
ATOM 1411 C C . LEU A 1 181 ? -6.202 14.399 -6.877 1.00 86.44 181 LEU A C 1
ATOM 1413 O O . LEU A 1 181 ? -6.546 14.211 -8.049 1.00 86.44 181 LEU A O 1
ATOM 1417 N N . ASN A 1 182 ? -5.463 15.457 -6.534 1.00 86.12 182 ASN A N 1
ATOM 1418 C CA . ASN A 1 182 ? -5.008 16.437 -7.516 1.00 86.12 182 ASN A CA 1
ATOM 1419 C C . ASN A 1 182 ? -3.993 15.837 -8.506 1.00 86.12 182 ASN A C 1
ATOM 1421 O O . ASN A 1 182 ? -4.035 16.155 -9.697 1.00 86.12 182 ASN A O 1
ATOM 1425 N N . GLN A 1 183 ? -3.091 14.964 -8.048 1.00 83.69 183 GLN A N 1
ATOM 1426 C CA . GLN A 1 183 ? -2.154 14.253 -8.922 1.00 83.69 183 GLN A CA 1
ATOM 1427 C C . GLN A 1 183 ? -2.883 13.302 -9.882 1.00 83.69 183 GLN A C 1
ATOM 1429 O O . GLN A 1 183 ? -2.600 13.318 -11.082 1.00 83.69 183 GLN A O 1
ATOM 1434 N N . LEU A 1 184 ? -3.872 12.549 -9.391 1.00 82.38 184 LEU A N 1
ATOM 1435 C CA . LEU A 1 184 ? -4.696 11.647 -10.202 1.00 82.38 184 LEU A CA 1
ATOM 1436 C C . LEU A 1 184 ? -5.459 12.413 -11.291 1.00 82.38 184 LEU A C 1
ATOM 1438 O O . LEU A 1 184 ? -5.420 12.033 -12.464 1.00 82.38 184 LEU A O 1
ATOM 1442 N N . ARG A 1 185 ? -6.068 13.557 -10.943 1.00 80.00 185 ARG A N 1
ATOM 1443 C CA . ARG A 1 185 ? -6.733 14.444 -11.915 1.00 80.00 185 ARG A CA 1
ATOM 1444 C C . ARG A 1 185 ? -5.776 14.910 -13.016 1.00 80.00 185 ARG A C 1
ATOM 1446 O O . ARG A 1 185 ? -6.133 14.903 -14.192 1.00 80.00 185 ARG A O 1
ATOM 1453 N N . LYS A 1 186 ? -4.547 15.291 -12.651 1.00 78.25 186 LYS A N 1
ATOM 1454 C CA . LYS A 1 186 ? -3.504 15.713 -13.606 1.00 78.25 186 LYS A CA 1
ATOM 1455 C C . LYS A 1 186 ? -2.985 14.569 -14.478 1.00 78.25 186 LYS A C 1
ATOM 1457 O O . LYS A 1 186 ? -2.520 14.833 -15.585 1.00 78.25 186 LYS A O 1
ATOM 1462 N N . CYS A 1 187 ? -3.000 13.333 -13.984 1.00 71.69 187 CYS A N 1
ATOM 1463 C CA . CYS A 1 187 ? -2.624 12.160 -14.774 1.00 71.69 187 CYS A CA 1
ATOM 1464 C C . CYS A 1 187 ? -3.694 11.841 -15.822 1.00 71.69 187 CYS A C 1
ATOM 1466 O O . CYS A 1 187 ? -3.346 11.572 -16.965 1.00 71.69 187 CYS A O 1
ATOM 1468 N N . ARG A 1 188 ? -4.979 11.970 -15.465 1.00 68.56 188 ARG A N 1
ATOM 1469 C CA . ARG A 1 188 ? -6.104 11.746 -16.385 1.00 68.56 188 ARG A CA 1
ATOM 1470 C C . ARG A 1 188 ? -6.272 12.844 -17.442 1.00 68.56 188 ARG A C 1
ATOM 1472 O O . ARG A 1 188 ? -6.635 12.527 -18.557 1.00 68.56 188 ARG A O 1
ATOM 1479 N N . SER A 1 189 ? -5.995 14.111 -17.115 1.00 60.62 189 SER A N 1
ATOM 1480 C CA . SER A 1 189 ? -6.165 15.257 -18.036 1.00 60.62 189 SER A CA 1
ATOM 1481 C C . SER A 1 189 ? -5.082 15.384 -19.120 1.00 60.62 189 SER A C 1
ATOM 1483 O O . SER A 1 189 ? -5.163 16.288 -19.948 1.00 60.62 189 SER A O 1
ATOM 1485 N N . ARG A 1 190 ? -4.025 14.565 -19.078 1.00 57.22 190 ARG A N 1
ATOM 1486 C CA . ARG A 1 190 ? -2.950 14.559 -20.090 1.00 57.22 190 ARG A CA 1
ATOM 1487 C C . ARG A 1 190 ? -3.220 13.593 -21.253 1.00 57.22 190 ARG A C 1
ATOM 1489 O O . ARG A 1 190 ? -2.311 13.332 -22.035 1.00 57.22 190 ARG A O 1
ATOM 1496 N N . TYR A 1 191 ? -4.457 13.114 -21.341 1.00 45.34 191 TYR A N 1
ATOM 1497 C CA . TYR A 1 191 ? -5.045 12.267 -22.375 1.00 45.34 191 TYR A CA 1
ATOM 1498 C C . TYR A 1 191 ? -6.434 12.814 -22.702 1.00 45.34 191 TYR A C 1
ATOM 1500 O O . TYR A 1 191 ? -6.893 12.570 -23.836 1.00 45.34 191 TYR A O 1
#